Protein AF-A0A6J5JHS1-F1 (afdb_monomer_lite)

Secondary structure (DSSP, 8-state):
----EEEEEE-TTS-EEEEEE-S--STTTTHHHHHHHH--SHHHHHHHHTS--EEE--SSGGG-EE--TTS-TTSSEEESSHHHHHH-HHHHTSSEEEEEETTTTEEEEEES-EEETTEEE--TTTTTSPEEESHHHHHHHHHHHHHHHHHSPP-SHHHHHHHHHHHHHHHHTT--HHHHHHHS-HHHH-TTT-HHHHHHHHHHHHHHHHHHHHHHHHHS-----HHHHHHHHHHHHHHHHHHHHTTS-----

Sequence (253 aa):
MSTNATIAILNKDGTINMTYCHHDGYLIGGVGEKLLNHYKDAESVKNLIKGEAMDRLGETKQSTEFYGVGKNPEYSRSFTDIDHYKTRKQYWQKDFNYLFDEQTNSWSYNKQHDVTHYGFVDHDNDKKSFRPLNQETLNKEREQAVLDFIQVRDHHPDDIKWRKDVIEENLVKGADFENIKKMINPTRLNKQVNPSAQEKFDHAQEVANKLNAIKLDRELPQKDSYEDMMKKLGIQHKDKQEQSITRAGKIKV

pLDDT: mean 81.98, std 16.98, range [34.91, 98.31]

Foldseek 3Di:
DAQKEKAWEQDPQQKMKIAIETHQQDCAVGPLVLCQPQVQAPVQSVVQLVAHHFPGDDNHSVRTHGPDPPPDPPGIDMGNHDVRVLVPCVHLPGQKYWYQYNVVSFIWMAGQFPDDVPDTDDDPPPRSDTHGRDLVVNLVVLLVLLLSLLQDDDDDPVSLVVSLVSLLVSVVSHHDLVVNVVPHDVQSCPCVNHVSSVVSNVSSVVSNVVVVVVVVVVVPDPPQPPVRVVVVVVVVVVVVVVVVVPPDDDDDD

Radius of gyration: 27.86 Å; chains: 1; bounding box: 79×76×71 Å

Organism: NCBI:txid2015348

Structure (mmCIF, N/CA/C/O backbone):
data_AF-A0A6J5JHS1-F1
#
_entry.id   AF-A0A6J5JHS1-F1
#
loop_
_atom_site.group_PDB
_atom_site.id
_atom_site.type_symbol
_atom_site.label_atom_id
_atom_site.label_alt_id
_atom_site.label_comp_id
_atom_site.label_asym_id
_atom_site.label_entity_id
_atom_site.label_seq_id
_atom_site.pdbx_PDB_ins_code
_atom_site.Cartn_x
_atom_site.Cartn_y
_atom_site.Cartn_z
_atom_site.occupancy
_atom_site.B_iso_or_equiv
_atom_site.auth_seq_id
_atom_site.auth_comp_id
_atom_site.auth_asym_id
_atom_site.auth_atom_id
_atom_site.pdbx_PDB_model_num
ATOM 1 N N . MET A 1 1 ? 8.526 -17.684 3.953 1.00 56.00 1 MET A N 1
ATOM 2 C CA . MET A 1 1 ? 8.747 -16.532 4.854 1.00 56.00 1 MET A CA 1
ATOM 3 C C . MET A 1 1 ? 7.443 -15.770 4.968 1.00 56.00 1 MET A C 1
ATOM 5 O O . MET A 1 1 ? 6.742 -15.682 3.968 1.00 56.00 1 MET A O 1
ATOM 9 N N . SER A 1 2 ? 7.093 -15.295 6.161 1.00 80.25 2 SER A N 1
ATOM 10 C CA . SER A 1 2 ? 5.911 -14.459 6.380 1.00 80.25 2 SER A CA 1
ATOM 11 C C . SER A 1 2 ? 6.330 -12.987 6.485 1.00 80.25 2 SER A C 1
ATOM 13 O O . SER A 1 2 ? 7.444 -12.696 6.918 1.00 80.25 2 SER A O 1
ATOM 15 N N . THR A 1 3 ? 5.460 -12.075 6.048 1.00 88.38 3 THR A N 1
ATOM 16 C CA . THR A 1 3 ? 5.598 -10.630 6.279 1.00 88.38 3 THR A CA 1
ATOM 17 C C . THR A 1 3 ? 4.397 -10.231 7.105 1.00 88.38 3 THR A C 1
ATOM 19 O O . THR A 1 3 ? 3.277 -10.195 6.601 1.00 88.38 3 THR A O 1
ATOM 22 N N . ASN A 1 4 ? 4.632 -10.012 8.386 1.00 89.38 4 ASN A N 1
ATOM 23 C CA . ASN A 1 4 ? 3.589 -9.926 9.387 1.00 89.38 4 ASN A CA 1
ATOM 24 C C . ASN A 1 4 ? 3.045 -8.502 9.489 1.00 89.38 4 ASN A C 1
ATOM 26 O O . ASN A 1 4 ? 3.807 -7.535 9.417 1.00 89.38 4 ASN A O 1
ATOM 30 N N . ALA A 1 5 ? 1.749 -8.372 9.758 1.00 92.12 5 ALA A N 1
ATOM 31 C CA . ALA A 1 5 ? 1.117 -7.084 9.986 1.00 92.12 5 ALA A CA 1
ATOM 32 C C . ALA A 1 5 ? 0.195 -7.063 11.210 1.00 92.12 5 ALA A C 1
ATOM 34 O O . ALA A 1 5 ? -0.368 -8.081 11.614 1.00 92.12 5 ALA A O 1
ATOM 35 N N . THR A 1 6 ? 0.010 -5.874 11.779 1.00 92.56 6 THR A N 1
ATOM 36 C CA . THR A 1 6 ? -1.139 -5.561 12.639 1.00 92.56 6 THR A CA 1
ATOM 37 C C . THR A 1 6 ? -2.112 -4.658 11.892 1.00 92.56 6 THR A C 1
ATOM 39 O O . THR A 1 6 ? -1.696 -3.792 11.122 1.00 92.56 6 THR A O 1
ATOM 42 N N . ILE A 1 7 ? -3.411 -4.857 12.109 1.00 95.19 7 ILE A N 1
ATOM 43 C CA . ILE A 1 7 ? -4.477 -4.021 11.551 1.00 95.19 7 ILE A CA 1
ATOM 44 C C . ILE A 1 7 ? -5.306 -3.510 12.722 1.00 95.19 7 ILE A C 1
ATOM 46 O O . ILE A 1 7 ? -5.953 -4.296 13.414 1.00 95.19 7 ILE A O 1
ATOM 50 N N . ALA A 1 8 ? -5.256 -2.204 12.960 1.00 94.75 8 ALA A N 1
ATOM 51 C CA . ALA A 1 8 ? -5.860 -1.556 14.112 1.00 94.75 8 ALA A CA 1
ATOM 52 C C . ALA A 1 8 ? -6.833 -0.441 13.715 1.00 94.75 8 ALA A C 1
ATOM 54 O O . ALA A 1 8 ? -6.717 0.150 12.644 1.00 94.75 8 ALA A O 1
ATOM 55 N N . ILE A 1 9 ? -7.759 -0.126 14.617 1.00 96.69 9 ILE A N 1
ATOM 56 C CA . ILE A 1 9 ? -8.629 1.049 14.561 1.00 96.69 9 ILE A CA 1
ATOM 57 C C . ILE A 1 9 ? -8.469 1.865 15.842 1.00 96.69 9 ILE A C 1
ATOM 59 O O . ILE A 1 9 ? -8.513 1.303 16.934 1.00 96.69 9 ILE A O 1
ATOM 63 N N . LEU A 1 10 ? -8.293 3.177 15.700 1.00 97.19 10 LEU A N 1
ATOM 64 C CA . LEU A 1 10 ? -8.453 4.171 16.753 1.00 97.19 10 LEU A CA 1
ATOM 65 C C . LEU A 1 10 ? -9.917 4.606 16.769 1.00 97.19 10 LEU A C 1
ATOM 67 O O . LEU A 1 10 ? -10.399 5.244 15.831 1.00 97.19 10 LEU A O 1
ATOM 71 N N . ASN A 1 11 ? -10.625 4.224 17.826 1.00 97.44 11 ASN A N 1
ATOM 72 C CA . ASN A 1 11 ? -12.025 4.567 18.013 1.00 97.44 11 ASN A CA 1
ATOM 73 C C . ASN A 1 11 ? -12.181 6.034 18.430 1.00 97.44 11 ASN A C 1
ATOM 75 O O . ASN A 1 11 ? -11.271 6.660 18.977 1.00 97.44 11 ASN A O 1
ATOM 79 N N . LYS A 1 12 ? -13.391 6.573 18.250 1.00 96.69 12 LYS A N 1
ATOM 80 C CA . LYS A 1 12 ? -13.727 7.949 18.666 1.00 96.69 12 LYS A CA 1
ATOM 81 C C . LYS A 1 12 ? -13.504 8.229 20.156 1.00 96.69 12 LYS A C 1
ATOM 83 O O . LYS A 1 12 ? -13.255 9.376 20.509 1.00 96.69 12 LYS A O 1
ATOM 88 N N . ASP A 1 13 ? -13.598 7.209 21.006 1.00 96.12 13 ASP A N 1
ATOM 89 C CA . ASP A 1 13 ? -13.376 7.306 22.455 1.00 96.12 13 ASP A CA 1
ATOM 90 C C . ASP A 1 13 ? -11.889 7.243 22.859 1.00 96.12 13 ASP A C 1
ATOM 92 O O . ASP A 1 13 ? -11.573 7.302 24.044 1.00 96.12 13 ASP A O 1
ATOM 96 N N . GLY A 1 14 ? -10.979 7.141 21.884 1.00 94.44 14 GLY A N 1
ATOM 97 C CA . GLY A 1 14 ? -9.536 7.058 22.096 1.00 94.44 14 GLY A CA 1
ATOM 98 C C . GLY A 1 14 ? -9.008 5.636 22.286 1.00 94.44 14 GLY A C 1
ATOM 99 O O . GLY A 1 14 ? -7.794 5.443 22.238 1.00 94.44 14 GLY A O 1
ATOM 100 N N . THR A 1 15 ? -9.880 4.635 22.440 1.00 95.94 15 THR A N 1
ATOM 101 C CA . THR A 1 15 ? -9.462 3.232 22.549 1.00 95.94 15 THR A CA 1
ATOM 102 C C . THR A 1 15 ? -8.980 2.685 21.209 1.00 95.94 15 THR A C 1
ATOM 104 O O . THR A 1 15 ? -9.345 3.183 20.143 1.00 95.94 15 THR A O 1
ATOM 107 N N . ILE A 1 16 ? -8.174 1.622 21.247 1.00 94.38 16 ILE A N 1
ATOM 108 C CA . ILE A 1 16 ? -7.693 0.943 20.040 1.00 94.38 16 ILE A CA 1
ATOM 109 C C . ILE A 1 16 ? -8.119 -0.515 20.048 1.00 94.38 16 ILE A C 1
ATOM 111 O O . ILE A 1 16 ? -7.873 -1.217 21.025 1.00 94.38 16 ILE A O 1
ATOM 115 N N . ASN A 1 17 ? -8.681 -0.997 18.941 1.00 93.38 17 ASN A N 1
ATOM 116 C CA . ASN A 1 17 ? -8.854 -2.428 18.692 1.00 93.38 17 ASN A CA 1
ATOM 117 C C . ASN A 1 17 ? -7.938 -2.870 17.556 1.00 93.38 17 ASN A C 1
ATOM 119 O O . ASN A 1 17 ? -7.769 -2.142 16.584 1.00 93.38 17 ASN A O 1
ATOM 123 N N . MET A 1 18 ? -7.360 -4.062 17.659 1.00 91.38 18 MET A N 1
ATOM 124 C CA . MET A 1 18 ? -6.410 -4.574 16.675 1.00 91.38 18 MET A CA 1
ATOM 125 C C . MET A 1 18 ? -6.585 -6.072 16.454 1.00 91.38 18 MET A C 1
ATOM 127 O O . MET A 1 18 ? -6.977 -6.781 17.380 1.00 91.38 18 MET A O 1
ATOM 131 N N . THR A 1 19 ? -6.262 -6.527 15.244 1.00 91.56 19 THR A N 1
ATOM 132 C CA . THR A 1 19 ? -6.068 -7.936 14.884 1.00 91.56 19 THR A CA 1
ATOM 133 C C . THR A 1 19 ? -4.729 -8.146 14.159 1.00 91.56 19 THR A C 1
ATOM 135 O O . THR A 1 19 ? -4.139 -7.212 13.606 1.00 91.56 19 THR A O 1
ATOM 138 N N . TYR A 1 20 ? -4.246 -9.385 14.162 1.00 90.81 20 TYR A N 1
ATOM 139 C CA . TYR A 1 20 ? -2.999 -9.817 13.534 1.00 90.81 20 TYR A CA 1
ATOM 140 C C . TYR A 1 20 ? -3.227 -10.415 12.139 1.00 90.81 20 TYR A C 1
ATOM 142 O O . TYR A 1 20 ? -4.172 -11.180 11.959 1.00 90.81 20 TYR A O 1
ATOM 150 N N . CYS A 1 21 ? -2.317 -10.136 11.200 1.00 91.75 21 CYS A N 1
ATOM 151 C CA . CYS A 1 21 ? -2.241 -10.746 9.869 1.00 91.75 21 CYS A CA 1
ATOM 152 C C . CYS A 1 21 ? -0.860 -11.385 9.643 1.00 91.75 21 CYS A C 1
ATOM 154 O O . CYS A 1 21 ? 0.167 -10.732 9.850 1.00 91.75 21 CYS A O 1
ATOM 156 N N . HIS A 1 22 ? -0.817 -12.650 9.219 1.00 90.00 22 HIS A N 1
ATOM 157 C CA . HIS A 1 22 ? 0.438 -13.399 9.079 1.00 90.00 22 HIS A CA 1
ATOM 158 C C . HIS A 1 22 ? 1.180 -13.112 7.770 1.00 90.00 22 HIS A C 1
ATOM 160 O O . HIS A 1 22 ? 2.400 -12.945 7.779 1.00 90.00 22 HIS A O 1
ATOM 166 N N . HIS A 1 23 ? 0.461 -13.028 6.650 1.00 91.44 23 HIS A N 1
ATOM 167 C CA . HIS A 1 23 ? 1.044 -12.873 5.321 1.00 91.44 23 HIS A CA 1
ATOM 168 C C . HIS A 1 23 ? 0.788 -11.505 4.685 1.00 91.44 23 HIS A C 1
ATOM 170 O O . HIS A 1 23 ? -0.131 -10.772 5.045 1.00 91.44 23 HIS A O 1
ATOM 176 N N . ASP A 1 24 ? 1.631 -11.202 3.695 1.00 92.62 24 ASP A N 1
ATOM 177 C CA . ASP A 1 24 ? 1.545 -10.049 2.798 1.00 92.62 24 ASP A CA 1
ATOM 178 C C . ASP A 1 24 ? 1.467 -8.679 3.473 1.00 92.62 24 ASP A C 1
ATOM 180 O O . ASP A 1 24 ? 0.867 -7.753 2.936 1.00 92.62 24 ASP A O 1
ATOM 184 N N . GLY A 1 25 ? 2.091 -8.512 4.636 1.00 92.62 25 GLY A N 1
ATOM 185 C CA . GLY A 1 25 ? 2.009 -7.281 5.416 1.00 92.62 25 GLY A CA 1
ATOM 186 C C . GLY A 1 25 ? 2.492 -6.008 4.714 1.00 92.62 25 GLY A C 1
ATOM 187 O O . GLY A 1 25 ? 2.236 -4.937 5.241 1.00 92.62 25 GLY A O 1
ATOM 188 N N . TYR A 1 26 ? 3.153 -6.083 3.559 1.00 92.19 26 TYR A N 1
ATOM 189 C CA . TYR A 1 26 ? 3.693 -4.942 2.809 1.00 92.19 26 TYR A CA 1
ATOM 190 C C . TYR A 1 26 ? 2.617 -4.044 2.160 1.00 92.19 26 TYR A C 1
ATOM 192 O O . TYR A 1 26 ? 1.421 -4.339 2.184 1.00 92.19 26 TYR A O 1
ATOM 200 N N . LEU A 1 27 ? 3.051 -2.910 1.593 1.00 94.50 27 LEU A N 1
ATOM 201 C CA . LEU A 1 27 ? 2.171 -1.877 1.032 1.00 94.50 27 LEU A CA 1
ATOM 202 C C . LEU A 1 27 ? 1.556 -2.282 -0.317 1.00 94.50 27 LEU A C 1
ATOM 204 O O . LEU A 1 27 ? 0.357 -2.538 -0.388 1.00 94.50 27 LEU A O 1
ATOM 208 N N . ILE A 1 28 ? 2.361 -2.332 -1.385 1.00 93.44 28 ILE A N 1
ATOM 209 C CA . ILE A 1 28 ? 1.895 -2.569 -2.763 1.00 93.44 28 ILE A CA 1
ATOM 210 C C . ILE A 1 28 ? 1.605 -4.055 -3.005 1.00 93.44 28 ILE A C 1
ATOM 212 O O . ILE A 1 28 ? 2.439 -4.901 -2.721 1.00 93.44 28 ILE A O 1
ATOM 216 N N . GLY A 1 29 ? 0.411 -4.403 -3.487 1.00 89.88 29 GLY A N 1
ATOM 217 C CA . GLY A 1 29 ? -0.060 -5.790 -3.631 1.00 89.88 29 GLY A CA 1
ATOM 218 C C . GLY A 1 29 ? -0.377 -6.508 -2.307 1.00 89.88 29 GLY A C 1
ATOM 219 O O . GLY A 1 29 ? -0.971 -7.590 -2.310 1.00 89.88 29 GLY A O 1
ATOM 220 N N . GLY A 1 30 ? -0.021 -5.906 -1.170 1.00 94.12 30 GLY A N 1
ATOM 221 C CA . GLY A 1 30 ? -0.119 -6.500 0.158 1.00 94.12 30 GLY A CA 1
ATOM 222 C C . GLY A 1 30 ? -1.338 -6.038 0.947 1.00 94.12 30 GLY A C 1
ATOM 223 O O . GLY A 1 30 ? -2.394 -5.743 0.384 1.00 94.12 30 GLY A O 1
ATOM 224 N N . VAL A 1 31 ? -1.201 -6.025 2.270 1.00 96.69 31 VAL A N 1
ATOM 225 C CA . VAL A 1 31 ? -2.219 -5.564 3.217 1.00 96.69 31 VAL A CA 1
ATOM 226 C C . VAL A 1 31 ? -2.486 -4.071 3.035 1.00 96.69 31 VAL A C 1
ATOM 228 O O . VAL A 1 31 ? -3.649 -3.680 3.004 1.00 96.69 31 VAL A O 1
ATOM 231 N N . GLY A 1 32 ? -1.452 -3.242 2.852 1.00 96.88 32 GLY A N 1
ATOM 232 C CA . GLY A 1 32 ? -1.621 -1.787 2.765 1.00 96.88 32 GLY A CA 1
ATOM 233 C C . GLY A 1 32 ? -2.544 -1.358 1.622 1.00 96.88 32 GLY A C 1
ATOM 234 O O . GLY A 1 32 ? -3.509 -0.626 1.833 1.00 96.88 32 GLY A O 1
ATOM 235 N N . GLU A 1 33 ? -2.306 -1.865 0.416 1.00 96.88 33 GLU A N 1
ATOM 236 C CA . GLU A 1 33 ? -3.152 -1.570 -0.741 1.00 96.88 33 GLU A CA 1
ATOM 237 C C . GLU A 1 33 ? -4.579 -2.117 -0.581 1.00 96.88 33 GLU A C 1
ATOM 239 O O . GLU A 1 33 ? -5.540 -1.416 -0.902 1.00 96.88 33 GLU A O 1
ATOM 244 N N . LYS A 1 34 ? -4.748 -3.323 -0.019 1.00 97.44 34 LYS A N 1
ATOM 245 C CA . LYS A 1 34 ? -6.085 -3.892 0.225 1.00 97.44 34 LYS A CA 1
ATOM 246 C C . LYS A 1 34 ? -6.891 -3.057 1.221 1.00 97.44 34 LYS A C 1
ATOM 248 O O . LYS A 1 34 ? -8.067 -2.784 0.979 1.00 97.44 34 LYS A O 1
ATOM 253 N N . LEU A 1 35 ? -6.265 -2.623 2.316 1.00 97.88 35 LEU A N 1
ATOM 254 C CA . LEU A 1 35 ? -6.899 -1.759 3.314 1.00 97.88 35 LEU A CA 1
ATOM 255 C C . LEU A 1 35 ? -7.373 -0.446 2.691 1.00 97.88 35 LEU A C 1
ATOM 257 O O . LEU A 1 35 ? -8.542 -0.090 2.838 1.00 97.88 35 LEU A O 1
ATOM 261 N N . LEU A 1 36 ? -6.505 0.220 1.926 1.00 97.19 36 LEU A N 1
ATOM 262 C CA . LEU A 1 36 ? -6.843 1.483 1.271 1.00 97.19 36 LEU A CA 1
ATOM 263 C C . LEU A 1 36 ? -7.984 1.331 0.249 1.00 97.19 36 LEU A C 1
ATOM 265 O O . LEU A 1 36 ? -8.866 2.190 0.159 1.00 97.19 36 LEU A O 1
ATOM 269 N N . ASN A 1 37 ? -7.980 0.241 -0.519 1.00 96.00 37 ASN A N 1
ATOM 270 C CA . ASN A 1 37 ? -8.904 0.063 -1.636 1.00 96.00 37 ASN A CA 1
ATOM 271 C C . ASN A 1 37 ? -10.272 -0.486 -1.228 1.00 96.00 37 ASN A C 1
ATOM 273 O O . ASN A 1 37 ? -11.256 -0.170 -1.902 1.00 96.00 37 ASN A O 1
ATOM 277 N N . HIS A 1 38 ? -10.356 -1.262 -0.144 1.00 96.88 38 HIS A N 1
ATOM 278 C CA . HIS A 1 38 ? -11.575 -2.006 0.189 1.00 96.88 38 HIS A CA 1
ATOM 279 C C . HIS A 1 38 ? -12.138 -1.746 1.591 1.00 96.88 38 HIS A C 1
ATOM 281 O O . HIS A 1 38 ? -13.326 -1.975 1.805 1.00 96.88 38 HIS A O 1
ATOM 287 N N . TYR A 1 39 ? -11.343 -1.225 2.528 1.00 96.75 39 TYR A N 1
ATOM 288 C CA . TYR A 1 39 ? -11.764 -1.005 3.916 1.00 96.75 39 TYR A CA 1
ATOM 289 C C . TYR A 1 39 ? -11.717 0.490 4.255 1.00 96.75 39 TYR A C 1
ATOM 291 O O . TYR A 1 39 ? -10.828 0.954 4.964 1.00 96.75 39 TYR A O 1
ATOM 299 N N . LYS A 1 40 ? -12.635 1.271 3.673 1.00 93.94 40 LYS A N 1
ATOM 300 C CA . LYS A 1 40 ? -12.562 2.750 3.641 1.00 93.94 40 LYS A CA 1
ATOM 301 C C . LYS A 1 40 ? -13.267 3.452 4.798 1.00 93.94 40 LYS A C 1
ATOM 303 O O . LYS A 1 40 ? -13.054 4.641 5.010 1.00 93.94 40 LYS A O 1
ATOM 308 N N . ASP A 1 41 ? -14.122 2.737 5.511 1.00 95.50 41 ASP A N 1
ATOM 309 C CA . ASP A 1 41 ? -14.964 3.288 6.565 1.00 95.50 41 ASP A CA 1
ATOM 310 C C . ASP A 1 41 ? -14.878 2.454 7.845 1.00 95.50 41 ASP A C 1
ATOM 312 O O . ASP A 1 41 ? -14.562 1.260 7.829 1.00 95.50 41 ASP A O 1
ATOM 316 N N . ALA A 1 42 ? -15.198 3.089 8.970 1.00 95.75 42 ALA A N 1
ATOM 317 C CA . ALA A 1 42 ? -15.119 2.469 10.284 1.00 95.75 42 ALA A CA 1
ATOM 318 C C . ALA A 1 42 ? -15.954 1.187 10.417 1.00 95.75 42 ALA A C 1
ATOM 320 O O . ALA A 1 42 ? -15.558 0.286 11.155 1.00 95.75 42 ALA A O 1
ATOM 321 N N . GLU A 1 43 ? -17.093 1.076 9.729 1.00 95.19 43 GLU A N 1
ATOM 322 C CA . GLU A 1 43 ? -17.937 -0.117 9.798 1.00 95.19 43 GLU A CA 1
ATOM 323 C C . GLU A 1 43 ? -17.237 -1.311 9.140 1.00 95.19 43 GLU A C 1
ATOM 325 O O . GLU A 1 43 ? -17.128 -2.376 9.755 1.00 95.19 43 GLU A O 1
ATOM 330 N N . SER A 1 44 ? -16.688 -1.120 7.938 1.00 94.81 44 SER A N 1
ATOM 331 C CA . SER A 1 44 ? -15.917 -2.140 7.220 1.00 94.81 44 SER A CA 1
ATOM 332 C C . SER A 1 44 ? -14.710 -2.624 8.035 1.00 94.81 44 SER A C 1
ATOM 334 O O . SER A 1 44 ? -14.494 -3.832 8.170 1.00 94.81 44 SER A O 1
ATOM 336 N N . VAL A 1 45 ? -13.981 -1.699 8.670 1.00 95.88 45 VAL A N 1
ATOM 337 C CA . VAL A 1 45 ? -12.807 -2.008 9.498 1.00 95.88 45 VAL A CA 1
ATOM 338 C C . VAL A 1 45 ? -13.213 -2.728 10.778 1.00 95.88 45 VAL A C 1
ATOM 340 O O . VAL A 1 45 ? -12.654 -3.777 11.095 1.00 95.88 45 VAL A O 1
ATOM 343 N N . LYS A 1 46 ? -14.232 -2.240 11.497 1.00 93.88 46 LYS A N 1
ATOM 344 C CA . LYS A 1 46 ? -14.744 -2.907 12.706 1.00 93.88 46 LYS A CA 1
ATOM 345 C C . LYS A 1 46 ? -15.241 -4.314 12.388 1.00 93.88 46 LYS A C 1
ATOM 347 O O . LYS A 1 46 ? -14.999 -5.243 13.157 1.00 93.88 46 LYS A O 1
ATOM 352 N N . ASN A 1 47 ? -15.906 -4.503 11.252 1.00 91.25 47 ASN A N 1
ATOM 353 C CA . ASN A 1 47 ? -16.364 -5.817 10.814 1.00 91.25 47 ASN A CA 1
ATOM 354 C C . ASN A 1 47 ? -15.204 -6.759 10.473 1.00 91.25 47 ASN A C 1
ATOM 356 O O . ASN A 1 47 ? -15.294 -7.947 10.806 1.00 91.25 47 ASN A O 1
ATOM 360 N N . LEU A 1 48 ? -14.127 -6.247 9.867 1.00 91.38 48 LEU A N 1
ATOM 361 C CA . LEU A 1 48 ? -12.897 -6.994 9.600 1.00 91.38 48 LEU A CA 1
ATOM 362 C C . LEU A 1 48 ? -12.228 -7.449 10.904 1.00 91.38 48 LEU A C 1
ATOM 364 O O . LEU A 1 48 ? -12.034 -8.647 11.102 1.00 91.38 48 LEU A O 1
ATOM 368 N N . ILE A 1 49 ? -11.934 -6.517 11.816 1.00 89.00 49 ILE A N 1
ATOM 369 C CA . ILE A 1 49 ? -11.157 -6.804 13.035 1.00 89.00 49 ILE A CA 1
ATOM 370 C C . ILE A 1 49 ? -11.947 -7.559 14.114 1.00 89.00 49 ILE A C 1
ATOM 372 O O . ILE A 1 49 ? -11.345 -8.119 15.021 1.00 89.00 49 ILE A O 1
ATOM 376 N N . LYS A 1 50 ? -13.287 -7.594 14.025 1.00 85.00 50 LYS A N 1
ATOM 377 C CA . LYS A 1 50 ? -14.131 -8.520 14.806 1.00 85.00 50 LYS A CA 1
ATOM 378 C C . LYS A 1 50 ? -13.869 -9.988 14.454 1.00 85.00 50 LYS A C 1
ATOM 380 O O . LYS A 1 50 ? -14.340 -10.867 15.168 1.00 85.00 50 LYS A O 1
ATOM 385 N N . GLY A 1 51 ? -13.222 -10.257 13.319 1.00 70.56 51 GLY A N 1
ATOM 386 C CA . GLY A 1 51 ? -12.692 -11.580 13.020 1.00 70.56 51 GLY A CA 1
ATOM 387 C C . GLY A 1 51 ? -11.560 -11.971 13.973 1.00 70.56 51 GLY A C 1
ATOM 388 O O . GLY A 1 51 ? -11.112 -11.187 14.811 1.00 70.56 51 GLY A O 1
ATOM 389 N N . GLU A 1 52 ? -11.096 -13.205 13.844 1.00 78.44 52 GLU A N 1
ATOM 390 C CA . GLU A 1 52 ? -9.912 -13.659 14.572 1.00 78.44 52 GLU A CA 1
ATOM 391 C C . GLU A 1 52 ? -8.628 -13.150 13.900 1.00 78.44 52 GLU A C 1
ATOM 393 O O . GLU A 1 52 ? -8.660 -12.322 12.983 1.00 78.44 52 GLU A O 1
ATOM 398 N N . ALA A 1 53 ? -7.485 -13.656 14.356 1.00 86.69 53 ALA A N 1
ATOM 399 C CA . ALA A 1 53 ? -6.243 -13.545 13.610 1.00 86.69 53 ALA A CA 1
ATOM 400 C C . ALA A 1 53 ? -6.433 -14.054 12.176 1.00 86.69 53 ALA A C 1
ATOM 402 O O . ALA A 1 53 ? -7.084 -15.079 11.955 1.00 86.69 53 ALA A O 1
ATOM 403 N N . MET A 1 54 ? -5.821 -13.378 11.212 1.00 89.25 54 MET A N 1
ATOM 404 C CA . MET A 1 54 ? -5.869 -13.775 9.810 1.00 89.25 54 MET A CA 1
ATOM 405 C C . MET A 1 54 ? -4.524 -14.311 9.325 1.00 89.25 54 MET A C 1
ATOM 407 O O . MET A 1 54 ? -3.460 -13.815 9.699 1.00 89.25 54 MET A O 1
ATOM 411 N N . ASP A 1 55 ? -4.588 -15.335 8.482 1.00 89.88 55 ASP A N 1
ATOM 412 C CA . ASP A 1 55 ? -3.450 -15.818 7.712 1.00 89.88 55 ASP A CA 1
ATOM 413 C C . ASP A 1 55 ? -3.165 -14.840 6.570 1.00 89.88 55 ASP A C 1
ATOM 415 O O . ASP A 1 55 ? -2.054 -14.323 6.456 1.00 89.88 55 ASP A O 1
ATOM 419 N N . ARG A 1 56 ? -4.205 -14.487 5.802 1.00 92.12 56 ARG A N 1
ATOM 420 C CA . ARG A 1 56 ? -4.115 -13.580 4.655 1.00 92.12 56 ARG A CA 1
ATOM 421 C C . ARG A 1 56 ? -5.348 -12.687 4.542 1.00 92.12 56 ARG A C 1
ATOM 423 O O . ARG A 1 56 ? -6.482 -13.166 4.555 1.00 92.12 56 ARG A O 1
ATOM 430 N N . LEU A 1 57 ? -5.120 -11.382 4.388 1.00 95.62 57 LEU A N 1
ATOM 431 C CA . LEU A 1 57 ? -6.184 -10.407 4.149 1.00 95.62 57 LEU A CA 1
ATOM 432 C C . LEU A 1 57 ? -6.726 -10.518 2.716 1.00 95.62 57 LEU A C 1
ATOM 434 O O . LEU A 1 57 ? -5.966 -10.398 1.752 1.00 95.62 57 LEU A O 1
ATOM 438 N N . GLY A 1 58 ? -8.045 -10.666 2.590 1.00 94.75 58 GLY A N 1
ATOM 439 C CA . GLY A 1 58 ? -8.768 -10.564 1.326 1.00 94.75 58 GLY A CA 1
ATOM 440 C C . GLY A 1 58 ? -9.349 -9.167 1.084 1.00 94.75 58 GLY A C 1
ATOM 441 O O . GLY A 1 58 ? -9.389 -8.319 1.978 1.00 94.75 58 GLY A O 1
ATOM 442 N N . GLU A 1 59 ? -9.839 -8.933 -0.133 1.00 94.88 59 GLU A N 1
ATOM 443 C CA . GLU A 1 59 ? -10.526 -7.687 -0.525 1.00 94.88 59 GLU A CA 1
ATOM 444 C C . GLU A 1 59 ? -11.830 -7.473 0.253 1.00 94.88 59 GLU A C 1
ATOM 446 O O . GLU A 1 59 ? -12.257 -6.355 0.501 1.00 94.88 59 GLU A O 1
ATOM 451 N N . THR A 1 60 ? -12.461 -8.562 0.678 1.00 93.12 60 THR A N 1
ATOM 452 C CA . THR A 1 60 ? -13.628 -8.567 1.560 1.00 93.12 60 THR A CA 1
ATOM 453 C C . THR A 1 60 ? -13.380 -9.495 2.737 1.00 93.12 60 THR A C 1
ATOM 455 O O . THR A 1 60 ? -12.562 -10.416 2.652 1.00 93.12 60 THR A O 1
ATOM 458 N N . LYS A 1 61 ? -14.159 -9.336 3.812 1.00 88.56 61 LYS A N 1
ATOM 459 C CA . LYS A 1 61 ? -14.111 -10.257 4.954 1.00 88.56 61 LYS A CA 1
ATOM 460 C C . LYS A 1 61 ? -14.337 -11.713 4.536 1.00 88.56 61 LYS A C 1
ATOM 462 O O . LYS A 1 61 ? -13.713 -12.602 5.096 1.00 88.56 61 LYS A O 1
ATOM 467 N N . GLN A 1 62 ? -15.218 -11.961 3.569 1.00 90.31 62 GLN A N 1
ATOM 468 C CA . GLN A 1 62 ? -15.545 -13.302 3.083 1.00 90.31 62 GLN A CA 1
ATOM 469 C C . GLN A 1 62 ? -14.362 -13.958 2.364 1.00 90.31 62 GLN A C 1
ATOM 471 O O . GLN A 1 62 ? -14.189 -15.167 2.457 1.00 90.31 62 GLN A O 1
ATOM 476 N N . SER A 1 63 ? -13.550 -13.160 1.671 1.00 93.25 63 SER A N 1
ATOM 477 C CA . SER A 1 63 ? -12.311 -13.612 1.027 1.00 93.25 63 SER A CA 1
ATOM 478 C C . SER A 1 63 ? -11.093 -13.620 1.959 1.00 93.25 63 SER A C 1
ATOM 480 O O . SER A 1 63 ? -10.006 -13.971 1.517 1.00 93.25 63 SER A O 1
ATOM 482 N N . THR A 1 64 ? -11.240 -13.186 3.214 1.00 92.31 64 THR A N 1
ATOM 483 C CA . THR A 1 64 ? -10.145 -13.176 4.192 1.00 92.31 64 THR A CA 1
ATOM 484 C C . THR A 1 64 ? -9.992 -14.554 4.817 1.00 92.31 64 THR A C 1
ATOM 486 O O . THR A 1 64 ? -10.951 -15.146 5.316 1.00 92.31 64 THR A O 1
ATOM 489 N N . GLU A 1 65 ? -8.759 -15.046 4.828 1.00 91.81 65 GLU A N 1
ATOM 490 C CA . GLU A 1 65 ? -8.405 -16.335 5.403 1.00 91.81 65 GLU A CA 1
ATOM 491 C C . GLU A 1 65 ? -8.106 -16.153 6.890 1.00 91.81 65 GLU A C 1
ATOM 493 O O . GLU A 1 65 ? -7.067 -15.616 7.274 1.00 91.81 65 GLU A O 1
ATOM 498 N N . PHE A 1 66 ? -9.035 -16.577 7.744 1.00 88.56 66 PHE A N 1
ATOM 499 C CA . PHE A 1 66 ? -8.868 -16.529 9.195 1.00 88.56 66 PHE A CA 1
ATOM 500 C C . PHE A 1 66 ? -8.250 -17.824 9.721 1.00 88.56 66 PHE A C 1
ATOM 502 O O . PHE A 1 66 ? -8.611 -18.922 9.287 1.00 88.56 66 PHE A O 1
ATOM 509 N N . TYR A 1 67 ? -7.378 -17.715 10.723 1.00 78.19 67 TYR A N 1
ATOM 510 C CA . TYR A 1 67 ? -7.031 -18.870 11.541 1.00 78.19 67 TYR A CA 1
ATOM 511 C C . TYR A 1 67 ? -8.299 -19.277 12.297 1.00 78.19 67 TYR A C 1
ATOM 513 O O . TYR A 1 67 ? -8.823 -18.484 13.064 1.00 78.19 67 TYR A O 1
ATOM 521 N N . GLY A 1 68 ? -8.851 -20.456 11.993 1.00 61.81 68 GLY A N 1
ATOM 522 C CA . GLY A 1 68 ? -10.200 -20.849 12.421 1.00 61.81 68 GLY A CA 1
ATOM 523 C C . GLY A 1 68 ? -10.502 -20.702 13.922 1.00 61.81 68 GLY A C 1
ATOM 524 O O . GLY A 1 68 ? -9.600 -20.790 14.755 1.00 61.81 68 GLY A O 1
ATOM 525 N N . VAL A 1 69 ? -11.805 -20.569 14.214 1.00 52.59 69 VAL A N 1
ATOM 526 C CA . VAL A 1 69 ? -12.391 -20.150 15.501 1.00 52.59 69 VAL A CA 1
ATOM 527 C C . VAL A 1 69 ? -11.738 -20.791 16.732 1.00 52.59 69 VAL A C 1
ATOM 529 O O . VAL A 1 69 ? -11.691 -22.016 16.854 1.00 52.59 69 VAL A O 1
ATOM 532 N N . GLY A 1 70 ? -11.304 -19.960 17.682 1.00 51.94 70 GLY A N 1
ATOM 533 C CA . GLY A 1 70 ? -10.863 -20.358 19.020 1.00 51.94 70 GLY A CA 1
ATOM 534 C C . GLY A 1 70 ? -9.385 -20.728 19.144 1.00 51.94 70 GLY A C 1
ATOM 535 O O . GLY A 1 70 ? -8.980 -21.228 20.195 1.00 51.94 70 GLY A O 1
ATOM 536 N N . LYS A 1 71 ? -8.560 -20.498 18.112 1.00 52.94 71 LYS A N 1
ATOM 537 C CA . LYS A 1 71 ? -7.160 -20.953 18.132 1.00 52.94 71 LYS A CA 1
ATOM 538 C C . LYS A 1 71 ? -6.187 -20.055 18.885 1.00 52.94 71 LYS A C 1
ATOM 540 O O . LYS A 1 71 ? -5.181 -20.587 19.348 1.00 52.94 71 LYS A O 1
ATOM 545 N N . ASN A 1 72 ? -6.460 -18.757 19.065 1.00 53.44 72 ASN A N 1
ATOM 546 C CA . ASN A 1 72 ? -5.708 -17.948 20.031 1.00 53.44 72 ASN A CA 1
ATOM 547 C C . ASN A 1 72 ? -6.340 -16.551 20.286 1.00 53.44 72 ASN A C 1
ATOM 549 O O . ASN A 1 72 ? -6.224 -15.665 19.433 1.00 53.44 72 ASN A O 1
ATOM 553 N N . PRO A 1 73 ? -6.947 -16.285 21.458 1.00 52.91 73 PRO A N 1
ATOM 554 C CA . PRO A 1 73 ? -7.497 -14.966 21.807 1.00 52.91 73 PRO A CA 1
ATOM 555 C C . PRO A 1 73 ? -6.424 -13.872 21.975 1.00 52.91 73 PRO A C 1
ATOM 557 O O . PRO A 1 73 ? -6.747 -12.713 22.214 1.00 52.91 73 PRO A O 1
ATOM 560 N N . GLU A 1 74 ? -5.137 -14.209 21.863 1.00 57.16 74 GLU A N 1
ATOM 561 C CA . GLU A 1 74 ? -4.036 -13.261 22.038 1.00 57.16 74 GLU A CA 1
ATOM 562 C C . GLU A 1 74 ? -3.764 -12.339 20.843 1.00 57.16 74 GLU A C 1
ATOM 564 O O . GLU A 1 74 ? -2.982 -11.388 20.972 1.00 57.16 74 GLU A O 1
ATOM 569 N N . TYR A 1 75 ? -4.385 -12.614 19.698 1.00 67.50 75 TYR A N 1
ATOM 570 C CA . TYR A 1 75 ? -4.137 -11.902 18.445 1.00 67.50 75 TYR A CA 1
ATOM 571 C C . TYR A 1 75 ? -5.139 -10.791 18.143 1.00 67.50 75 TYR A C 1
ATOM 573 O O . TYR A 1 75 ? -4.809 -9.907 17.356 1.00 67.50 75 TYR A O 1
ATOM 581 N N . SER A 1 76 ? -6.300 -10.798 18.804 1.00 73.50 76 SER A N 1
ATOM 582 C CA . SER A 1 76 ? -7.228 -9.668 18.818 1.00 73.50 76 SER A CA 1
ATOM 583 C C . SER A 1 76 ? -7.162 -8.992 20.185 1.00 73.50 76 SER A C 1
ATOM 585 O O . SER A 1 76 ? -7.322 -9.638 21.222 1.00 73.50 76 SER A O 1
ATOM 587 N N . ARG A 1 77 ? -6.863 -7.693 20.218 1.00 81.75 77 ARG A N 1
ATOM 588 C CA . ARG A 1 77 ? -6.593 -6.960 21.465 1.00 81.75 77 ARG A CA 1
ATOM 589 C C . ARG A 1 77 ? -7.282 -5.605 21.472 1.00 81.75 77 ARG A C 1
ATOM 591 O O . ARG A 1 77 ? -7.445 -4.975 20.429 1.00 81.75 77 ARG A O 1
ATOM 598 N N . SER A 1 78 ? -7.611 -5.156 22.678 1.00 89.06 78 SER A N 1
ATOM 599 C CA . SER A 1 78 ? -8.084 -3.804 22.950 1.00 89.06 78 SER A CA 1
ATOM 600 C C . SER A 1 78 ? -7.074 -3.082 23.834 1.00 89.06 78 SER A C 1
ATOM 602 O O . SER A 1 78 ? -6.559 -3.663 24.792 1.00 89.06 78 SER A O 1
ATOM 604 N N . PHE A 1 79 ? -6.808 -1.820 23.527 1.00 90.38 79 PHE A N 1
ATOM 605 C CA . PHE A 1 79 ? -5.930 -0.937 24.283 1.00 90.38 79 PHE A CA 1
ATOM 606 C C . PHE A 1 79 ? -6.706 0.313 24.684 1.00 90.38 79 PHE A C 1
ATOM 608 O O . PHE A 1 79 ? -7.638 0.726 23.996 1.00 90.38 79 PHE A O 1
ATOM 615 N N . THR A 1 80 ? -6.315 0.901 25.809 1.00 92.81 80 THR A N 1
ATOM 616 C CA . THR A 1 80 ? -6.943 2.113 26.352 1.00 92.81 80 THR A CA 1
ATOM 617 C C . THR A 1 80 ? -6.694 3.333 25.477 1.00 92.81 80 THR A C 1
ATOM 619 O O . THR A 1 80 ? -7.549 4.205 25.412 1.00 92.81 80 THR A O 1
ATOM 622 N N . ASP A 1 81 ? -5.541 3.369 24.807 1.00 90.31 81 ASP A N 1
ATOM 623 C CA . ASP A 1 81 ? -5.050 4.504 24.033 1.00 90.31 81 ASP A CA 1
ATOM 624 C C . ASP A 1 81 ? -3.850 4.100 23.148 1.00 90.31 81 ASP A C 1
ATOM 626 O O . ASP A 1 81 ? -3.351 2.964 23.190 1.00 90.31 81 ASP A O 1
ATOM 630 N N . ILE A 1 82 ? -3.383 5.053 22.336 1.00 87.50 82 ILE A N 1
ATOM 631 C CA . ILE A 1 82 ? -2.255 4.896 21.409 1.00 87.50 82 ILE A CA 1
ATOM 632 C C . ILE A 1 82 ? -0.913 4.651 22.104 1.00 87.50 82 ILE A C 1
ATOM 634 O O . ILE A 1 82 ? -0.069 3.935 21.558 1.00 87.50 82 ILE A O 1
ATOM 638 N N . ASP A 1 83 ? -0.705 5.198 23.298 1.00 87.06 83 ASP A N 1
ATOM 639 C CA . ASP A 1 83 ? 0.553 5.044 24.021 1.00 87.06 83 ASP A CA 1
ATOM 640 C C . ASP A 1 83 ? 0.639 3.636 24.611 1.00 87.06 83 ASP A C 1
ATOM 642 O O . ASP A 1 83 ? 1.636 2.934 24.418 1.00 87.06 83 ASP A O 1
ATOM 646 N N . HIS A 1 84 ? -0.448 3.145 25.210 1.00 86.94 84 HIS A N 1
ATOM 647 C CA . HIS A 1 84 ? -0.559 1.756 25.635 1.00 86.94 84 HIS A CA 1
ATOM 648 C C . HIS A 1 84 ? -0.365 0.804 24.447 1.00 86.94 84 HIS A C 1
ATOM 650 O O . HIS A 1 84 ? 0.395 -0.160 24.564 1.00 86.94 84 HIS A O 1
ATOM 656 N N . TYR A 1 85 ? -0.950 1.092 23.282 1.00 85.88 85 TYR A N 1
ATOM 657 C CA . TYR A 1 85 ? -0.718 0.291 22.079 1.00 85.88 85 TYR A CA 1
ATOM 658 C C . TYR A 1 85 ? 0.772 0.231 21.686 1.00 85.88 85 TYR A C 1
ATOM 660 O O . TYR A 1 85 ? 1.327 -0.855 21.503 1.00 85.88 85 TYR A O 1
ATOM 668 N N . LYS A 1 86 ? 1.456 1.381 21.650 1.00 81.12 86 LYS A N 1
ATOM 669 C CA . LYS A 1 86 ? 2.881 1.492 21.281 1.00 81.12 86 LYS A CA 1
ATOM 670 C C . LYS A 1 86 ? 3.839 0.839 22.278 1.00 81.12 86 LYS A C 1
ATOM 672 O O . LYS A 1 86 ? 4.896 0.346 21.886 1.00 81.12 86 LYS A O 1
ATOM 677 N N . THR A 1 87 ? 3.499 0.807 23.568 1.00 78.62 87 THR A N 1
ATOM 678 C CA . THR A 1 87 ? 4.359 0.183 24.597 1.00 78.62 87 THR A CA 1
ATOM 679 C C . THR A 1 87 ? 4.454 -1.342 24.463 1.00 78.62 87 THR A C 1
ATOM 681 O O . THR A 1 87 ? 5.390 -1.961 24.981 1.00 78.62 87 THR A O 1
ATOM 684 N N . ARG A 1 88 ? 3.528 -1.981 23.737 1.00 74.94 88 ARG A N 1
ATOM 685 C CA . ARG A 1 88 ? 3.474 -3.439 23.578 1.00 74.94 88 ARG A CA 1
ATOM 686 C C . ARG A 1 88 ? 4.348 -3.903 22.418 1.00 74.94 88 ARG A C 1
ATOM 688 O O . ARG A 1 88 ? 3.870 -4.182 21.319 1.00 74.94 88 ARG A O 1
ATOM 695 N N . LYS A 1 89 ? 5.644 -4.055 22.708 1.00 67.06 89 LYS A N 1
ATOM 696 C CA . LYS A 1 89 ? 6.682 -4.473 21.746 1.00 67.06 89 LYS A CA 1
ATOM 697 C C . LYS A 1 89 ? 6.275 -5.658 20.865 1.00 67.06 89 LYS A C 1
ATOM 699 O O . LYS A 1 89 ? 6.479 -5.589 19.667 1.00 67.06 89 LYS A O 1
ATOM 704 N N . GLN A 1 90 ? 5.638 -6.696 21.409 1.00 65.38 90 GLN A N 1
ATOM 705 C CA . GLN A 1 90 ? 5.229 -7.894 20.649 1.00 65.38 90 GLN A CA 1
ATOM 706 C C . GLN A 1 90 ? 4.289 -7.628 19.454 1.00 65.38 90 GLN A C 1
ATOM 708 O O . GLN A 1 90 ? 4.191 -8.458 18.548 1.00 65.38 90 GLN A O 1
ATOM 713 N N . TYR A 1 91 ? 3.593 -6.490 19.471 1.00 64.88 91 TYR A N 1
ATOM 714 C CA . TYR A 1 91 ? 2.655 -6.068 18.435 1.00 64.88 91 TYR A CA 1
ATOM 715 C C . TYR A 1 91 ? 3.195 -4.892 17.638 1.00 64.88 91 TYR A C 1
ATOM 717 O O . TYR A 1 91 ? 3.091 -4.890 16.424 1.00 64.88 91 TYR A O 1
ATOM 725 N N . TRP A 1 92 ? 3.831 -3.936 18.314 1.00 59.34 92 TRP A N 1
ATOM 726 C CA . TRP A 1 92 ? 4.460 -2.794 17.658 1.00 59.34 92 TRP A CA 1
ATOM 727 C C . TRP A 1 92 ? 5.654 -3.199 16.779 1.00 59.34 92 TRP A C 1
ATOM 729 O O . TRP A 1 92 ? 5.970 -2.530 15.803 1.00 59.34 92 TRP A O 1
ATOM 739 N N . GLN A 1 93 ? 6.307 -4.316 17.104 1.00 64.44 93 GLN A N 1
ATOM 740 C CA . GLN A 1 93 ? 7.444 -4.870 16.369 1.00 64.44 93 GLN A CA 1
ATOM 741 C C . GLN A 1 93 ? 7.010 -5.929 15.343 1.00 64.44 93 GLN A C 1
ATOM 743 O O . GLN A 1 93 ? 7.591 -7.013 15.260 1.00 64.44 93 GLN A O 1
ATOM 748 N N . LYS A 1 94 ? 5.923 -5.663 14.614 1.00 76.56 94 LYS A N 1
ATOM 749 C CA . LYS A 1 94 ? 5.638 -6.373 13.363 1.00 76.56 94 LYS A CA 1
ATOM 750 C C . LYS A 1 94 ? 6.260 -5.622 12.197 1.00 76.56 94 LYS A C 1
ATOM 752 O O . LYS A 1 94 ? 6.522 -4.424 12.292 1.00 76.56 94 LYS A O 1
ATOM 757 N N . ASP A 1 95 ? 6.459 -6.338 11.092 1.00 83.69 95 ASP A N 1
ATOM 758 C CA . ASP A 1 95 ? 7.062 -5.773 9.883 1.00 83.69 95 ASP A CA 1
ATOM 759 C C . ASP A 1 95 ? 6.282 -4.530 9.433 1.00 83.69 95 ASP A C 1
ATOM 761 O O . ASP A 1 95 ? 6.887 -3.505 9.113 1.00 83.69 95 ASP A O 1
ATOM 765 N N . PHE A 1 96 ? 4.946 -4.604 9.520 1.00 90.56 96 PHE A N 1
ATOM 766 C CA . PHE A 1 96 ? 4.025 -3.499 9.271 1.00 90.56 96 PHE A CA 1
ATOM 767 C C . PHE A 1 96 ? 2.960 -3.366 10.368 1.00 90.56 96 PHE A C 1
ATOM 769 O O . PHE A 1 96 ? 2.446 -4.344 10.905 1.00 90.56 96 PHE A O 1
ATOM 776 N N . ASN A 1 97 ? 2.572 -2.134 10.667 1.00 92.06 97 ASN A N 1
ATOM 777 C CA . ASN A 1 97 ? 1.455 -1.807 11.539 1.00 92.06 97 ASN A CA 1
ATOM 778 C C . ASN A 1 97 ? 0.538 -0.836 10.811 1.00 92.06 97 ASN A C 1
ATOM 780 O O . ASN A 1 97 ? 0.998 0.215 10.374 1.00 92.06 97 ASN A O 1
ATOM 784 N N . TYR A 1 98 ? -0.745 -1.158 10.712 1.00 95.50 98 TYR A N 1
ATOM 785 C CA . TYR A 1 98 ? -1.760 -0.327 10.072 1.00 95.50 98 TYR A CA 1
ATOM 786 C C . TYR A 1 98 ? -2.739 0.192 11.115 1.00 95.50 98 TYR A C 1
ATOM 788 O O . TYR A 1 98 ? -3.182 -0.563 11.980 1.00 95.50 98 TYR A O 1
ATOM 796 N N . LEU A 1 99 ? -3.084 1.473 11.033 1.00 96.12 99 LEU A N 1
ATOM 797 C CA . LEU A 1 99 ? -4.016 2.127 11.942 1.00 96.12 99 LEU A CA 1
ATOM 798 C C . LEU A 1 99 ? -5.029 2.952 11.152 1.00 96.12 99 LEU A C 1
ATOM 800 O O . LEU A 1 99 ? -4.651 3.894 10.453 1.00 96.12 99 LEU A O 1
ATOM 804 N N . PHE A 1 100 ? -6.301 2.599 11.293 1.00 98.31 100 PHE A N 1
ATOM 805 C CA . PHE A 1 100 ? -7.432 3.385 10.823 1.00 98.31 100 PHE A CA 1
ATOM 806 C C . PHE A 1 100 ? -7.865 4.360 11.910 1.00 98.31 100 PHE A C 1
ATOM 808 O O . PHE A 1 100 ? -8.100 3.950 13.043 1.00 98.31 100 PHE A O 1
ATOM 815 N N . ASP A 1 101 ? -8.005 5.631 11.577 1.00 97.38 101 ASP A N 1
ATOM 816 C CA . ASP A 1 101 ? -8.575 6.631 12.472 1.00 97.38 101 ASP A CA 1
ATOM 817 C C . ASP A 1 101 ? -10.062 6.824 12.154 1.00 97.38 101 ASP A C 1
ATOM 819 O O . ASP A 1 101 ? -10.424 7.325 11.090 1.00 97.38 101 ASP A O 1
ATOM 823 N N . GLU A 1 102 ? -10.936 6.428 13.086 1.00 97.19 102 GLU A N 1
ATOM 824 C CA . GLU A 1 102 ? -12.389 6.548 12.936 1.00 97.19 102 GLU A CA 1
ATOM 825 C C . GLU A 1 102 ? -12.868 8.010 12.877 1.00 97.19 102 GLU A C 1
ATOM 827 O O . GLU A 1 102 ? -13.933 8.287 12.318 1.00 97.19 102 GLU A O 1
ATOM 832 N N . GLN A 1 103 ? -12.121 8.960 13.446 1.00 95.75 103 GLN A N 1
ATOM 833 C CA . GLN A 1 103 ? -12.502 10.372 13.411 1.00 95.75 103 GLN A CA 1
ATOM 834 C C . GLN A 1 103 ? -12.315 10.961 12.013 1.00 95.75 103 GLN A C 1
ATOM 836 O O . GLN A 1 103 ? -13.166 11.716 11.541 1.00 95.75 103 GLN A O 1
ATOM 841 N N . THR A 1 104 ? -11.219 10.598 11.347 1.00 96.06 104 THR A N 1
ATOM 842 C CA . THR A 1 104 ? -10.845 11.129 10.028 1.00 96.06 104 THR A CA 1
ATOM 843 C C . THR A 1 104 ? -11.198 10.196 8.867 1.00 96.06 104 THR A C 1
ATOM 845 O O . THR A 1 104 ? -11.124 10.619 7.716 1.00 96.06 104 THR A O 1
ATOM 848 N N . ASN A 1 105 ? -11.601 8.951 9.150 1.00 96.12 105 ASN A N 1
ATOM 849 C CA . ASN A 1 105 ? -11.743 7.859 8.181 1.00 96.12 105 ASN A CA 1
ATOM 850 C C . ASN A 1 105 ? -10.506 7.707 7.287 1.00 96.12 105 ASN A C 1
ATOM 852 O O . ASN A 1 105 ? -10.602 7.621 6.062 1.00 96.12 105 ASN A O 1
ATOM 856 N N . SER A 1 106 ? -9.328 7.718 7.906 1.00 96.88 106 SER A N 1
ATOM 857 C CA . SER A 1 106 ? -8.064 7.658 7.181 1.00 96.88 106 SER A CA 1
ATOM 858 C C . SER A 1 106 ? -7.166 6.547 7.701 1.00 96.88 106 SER A C 1
ATOM 860 O O . SER A 1 106 ? -7.155 6.225 8.890 1.00 96.88 106 SER A O 1
ATOM 862 N N . TRP A 1 107 ? -6.412 5.947 6.783 1.00 98.12 107 TRP A N 1
ATOM 863 C CA . TRP A 1 107 ? -5.397 4.969 7.127 1.00 98.12 107 TRP A CA 1
ATOM 864 C C . TRP A 1 107 ? -4.042 5.628 7.325 1.00 98.12 107 TRP A C 1
ATOM 866 O O . TRP A 1 107 ? -3.626 6.543 6.609 1.00 98.12 107 TRP A O 1
ATOM 876 N N . SER A 1 108 ? -3.298 5.059 8.255 1.00 96.19 108 SER A N 1
ATOM 877 C CA . SER A 1 108 ? -1.886 5.311 8.441 1.00 96.19 108 SER A CA 1
ATOM 878 C C . SER A 1 108 ? -1.154 3.992 8.650 1.00 96.19 108 SER A C 1
ATOM 880 O O . SER A 1 108 ? -1.757 2.974 8.998 1.00 96.19 108 SER A O 1
ATOM 882 N N . TYR A 1 109 ? 0.148 3.990 8.400 1.00 93.81 109 TYR A N 1
ATOM 883 C CA . TYR A 1 109 ? 0.980 2.813 8.569 1.00 93.81 109 TYR A CA 1
ATOM 884 C C . TYR A 1 109 ? 2.318 3.159 9.214 1.00 93.81 109 TYR A C 1
ATOM 886 O O . TYR A 1 109 ? 2.812 4.282 9.149 1.00 93.81 109 TYR A O 1
ATOM 894 N N . ASN A 1 110 ? 2.920 2.161 9.828 1.00 89.25 110 ASN A N 1
ATOM 895 C CA . ASN A 1 110 ? 4.279 2.181 10.320 1.00 89.25 110 ASN A CA 1
ATOM 896 C C . ASN A 1 110 ? 4.957 0.885 9.861 1.00 89.25 110 ASN A C 1
ATOM 898 O O . ASN A 1 110 ? 4.302 -0.151 9.782 1.00 89.25 110 ASN A O 1
ATOM 902 N N . LYS A 1 111 ? 6.251 0.937 9.545 1.00 83.50 111 LYS A N 1
ATOM 903 C CA . LYS A 1 111 ? 7.045 -0.253 9.226 1.00 83.50 111 LYS A CA 1
ATOM 904 C C . LYS A 1 111 ? 8.295 -0.281 10.092 1.00 83.50 111 LYS A C 1
ATOM 906 O O . LYS A 1 111 ? 8.963 0.742 10.247 1.00 83.50 111 LYS A O 1
ATOM 911 N N . GLN A 1 112 ? 8.597 -1.438 10.673 1.00 70.00 112 GLN A N 1
ATOM 912 C CA . GLN A 1 112 ? 9.715 -1.573 11.610 1.00 70.00 112 GLN A CA 1
ATOM 913 C C . GLN A 1 112 ? 11.072 -1.615 10.890 1.00 70.00 112 GLN A C 1
ATOM 915 O O . GLN A 1 112 ? 12.087 -1.122 11.393 1.00 70.00 112 GLN A O 1
ATOM 920 N N . HIS A 1 113 ? 11.089 -2.161 9.678 1.00 59.47 113 HIS A N 1
ATOM 921 C CA . HIS A 1 113 ? 12.284 -2.287 8.862 1.00 59.47 113 HIS A CA 1
ATOM 922 C C . HIS A 1 113 ? 12.053 -1.617 7.505 1.00 59.47 113 HIS A C 1
ATOM 924 O O . HIS A 1 113 ? 11.058 -1.889 6.835 1.00 59.47 113 HIS A O 1
ATOM 930 N N . ASP A 1 114 ? 12.981 -0.754 7.078 1.00 52.34 114 ASP A N 1
ATOM 931 C CA . ASP A 1 114 ? 13.135 -0.480 5.651 1.00 52.34 114 ASP A CA 1
ATOM 932 C C . ASP A 1 114 ? 13.753 -1.737 5.047 1.00 52.34 114 ASP A C 1
ATOM 934 O O . ASP A 1 114 ? 14.951 -1.996 5.187 1.00 52.34 114 ASP A O 1
ATOM 938 N N . VAL A 1 115 ? 12.911 -2.576 4.450 1.00 46.44 115 VAL A N 1
ATOM 939 C CA . VAL A 1 115 ? 13.381 -3.730 3.695 1.00 46.44 115 VAL A CA 1
ATOM 940 C C . VAL A 1 115 ? 13.886 -3.202 2.360 1.00 46.44 115 VAL A C 1
ATOM 942 O O . VAL A 1 115 ? 13.145 -3.132 1.388 1.00 46.44 115 VAL A O 1
ATOM 945 N N . THR A 1 116 ? 15.155 -2.804 2.304 1.00 44.09 116 THR A N 1
ATOM 946 C CA . THR A 1 116 ? 15.854 -2.819 1.018 1.00 44.09 116 THR A CA 1
ATOM 947 C C . THR A 1 116 ? 16.255 -4.264 0.739 1.00 44.09 116 THR A C 1
ATOM 949 O O . THR A 1 116 ? 16.636 -4.994 1.658 1.00 44.09 116 THR A O 1
ATOM 952 N N . HIS A 1 117 ? 16.209 -4.693 -0.523 1.00 40.53 117 HIS A N 1
ATOM 953 C CA . HIS A 1 117 ? 16.591 -6.045 -0.968 1.00 40.53 117 HIS A CA 1
ATOM 954 C C . HIS A 1 117 ? 18.059 -6.437 -0.625 1.00 40.53 117 HIS A C 1
ATOM 956 O O . HIS A 1 117 ? 18.500 -7.526 -0.980 1.00 40.53 117 HIS A O 1
ATOM 962 N N . TYR A 1 118 ? 18.822 -5.561 0.053 1.00 35.31 118 TYR A N 1
ATOM 963 C CA . TYR A 1 118 ? 20.254 -5.679 0.357 1.00 35.31 118 TYR A CA 1
ATOM 964 C C . TYR A 1 118 ? 20.645 -5.472 1.831 1.00 35.31 118 TYR A C 1
ATOM 966 O O . TYR A 1 118 ? 21.838 -5.459 2.136 1.00 35.31 118 TYR A O 1
ATOM 974 N N . GLY A 1 119 ? 19.693 -5.357 2.760 1.00 34.91 119 GLY A N 1
ATOM 975 C CA . GLY A 1 119 ? 20.002 -5.335 4.192 1.00 34.91 119 GLY A CA 1
ATOM 976 C C . GLY A 1 119 ? 19.165 -4.355 5.005 1.00 34.91 119 GLY A C 1
ATOM 977 O O . GLY A 1 119 ? 18.615 -3.380 4.492 1.00 34.91 119 GLY A O 1
ATOM 978 N N . PHE A 1 120 ? 19.077 -4.650 6.301 1.00 36.91 120 PHE A N 1
ATOM 979 C CA . PHE A 1 120 ? 18.360 -3.859 7.295 1.00 36.91 120 PHE A CA 1
ATOM 980 C C . PHE A 1 120 ? 19.162 -2.603 7.650 1.00 36.91 120 PHE A C 1
ATOM 982 O O . PHE A 1 120 ? 20.302 -2.709 8.101 1.00 36.91 120 PHE A O 1
ATOM 989 N N . VAL A 1 121 ? 18.563 -1.420 7.498 1.00 40.31 121 VAL A N 1
ATOM 990 C CA . VAL A 1 121 ? 19.118 -0.175 8.050 1.00 40.31 121 VAL A CA 1
ATOM 991 C C . VAL A 1 121 ? 18.252 0.261 9.232 1.00 40.31 121 VAL A C 1
ATOM 993 O O . VAL A 1 121 ? 17.040 0.478 9.108 1.00 40.31 121 VAL A O 1
ATOM 996 N N . ASP A 1 122 ? 18.865 0.349 10.412 1.00 40.19 122 ASP A N 1
ATOM 997 C CA . ASP A 1 122 ? 18.237 0.898 11.611 1.00 40.19 122 ASP A CA 1
ATOM 998 C C . ASP A 1 122 ? 18.479 2.405 11.709 1.00 40.19 122 ASP A C 1
ATOM 1000 O O . ASP A 1 122 ? 19.580 2.881 11.981 1.00 40.19 122 ASP A O 1
ATOM 1004 N N . HIS A 1 123 ? 17.417 3.176 11.479 1.00 44.97 123 HIS A N 1
ATOM 1005 C CA . HIS A 1 123 ? 17.338 4.591 11.827 1.00 44.97 123 HIS A CA 1
ATOM 1006 C C . HIS A 1 123 ? 16.225 4.776 12.862 1.00 44.97 123 HIS A C 1
ATOM 1008 O O . HIS A 1 123 ? 15.040 4.665 12.564 1.00 44.97 123 HIS A O 1
ATOM 1014 N N . ASP A 1 124 ? 16.637 4.992 14.110 1.00 46.88 124 ASP A N 1
ATOM 1015 C CA . ASP A 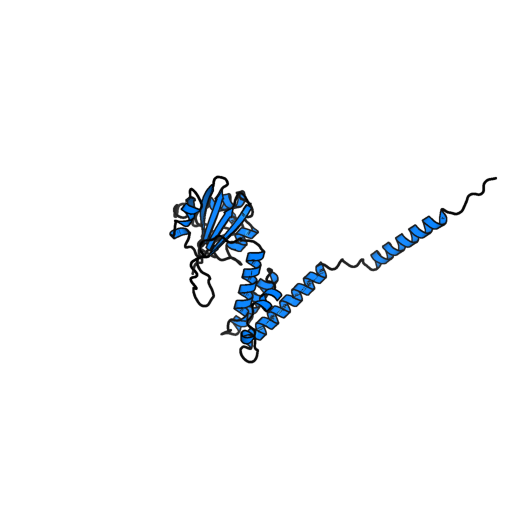1 124 ? 15.870 4.686 15.326 1.00 46.88 124 ASP A CA 1
ATOM 1016 C C . ASP A 1 124 ? 14.850 5.769 15.758 1.00 46.88 124 ASP A C 1
ATOM 1018 O O . ASP A 1 124 ? 14.118 5.591 16.733 1.00 46.88 124 ASP A O 1
ATOM 1022 N N . ASN A 1 125 ? 14.746 6.893 15.035 1.00 41.66 125 ASN A N 1
ATOM 1023 C CA . ASN A 1 125 ? 13.932 8.038 15.481 1.00 41.66 125 ASN A CA 1
ATOM 1024 C C . ASN A 1 125 ? 12.608 8.245 14.726 1.00 41.66 125 ASN A C 1
ATOM 1026 O O . ASN A 1 125 ? 11.672 8.774 15.318 1.00 41.66 125 ASN A O 1
ATOM 1030 N N . ASP A 1 126 ? 12.477 7.781 13.479 1.00 50.53 126 ASP A N 1
ATOM 1031 C CA . ASP A 1 126 ? 11.255 7.973 12.669 1.00 50.53 126 ASP A CA 1
ATOM 1032 C C . ASP A 1 126 ? 10.396 6.693 12.553 1.00 50.53 126 ASP A C 1
ATOM 1034 O O . ASP A 1 126 ? 9.233 6.719 12.163 1.00 50.53 126 ASP A O 1
ATOM 1038 N N . LYS A 1 127 ? 10.932 5.548 12.999 1.00 52.88 127 LYS A N 1
ATOM 1039 C CA . LYS A 1 127 ? 10.269 4.229 13.000 1.00 52.88 127 LYS A CA 1
ATOM 1040 C C . LYS A 1 127 ? 9.148 4.077 14.036 1.00 52.88 127 LYS A C 1
ATOM 1042 O O . LYS A 1 127 ? 8.584 2.996 14.173 1.00 52.88 127 LYS A O 1
ATOM 1047 N N . LYS A 1 128 ? 8.812 5.129 14.789 1.00 58.81 128 LYS A N 1
ATOM 1048 C CA . LYS A 1 128 ? 7.766 5.111 15.835 1.00 58.81 128 LYS A CA 1
ATOM 1049 C C . LYS A 1 128 ? 6.543 5.965 15.490 1.00 58.81 128 LYS A C 1
ATOM 1051 O O . LYS A 1 128 ? 5.578 5.986 16.259 1.00 58.81 128 LYS A O 1
ATOM 1056 N N . SER A 1 129 ? 6.577 6.671 14.362 1.00 76.81 129 SER A N 1
ATOM 1057 C CA . SER A 1 129 ? 5.466 7.485 13.879 1.00 76.81 129 SER A CA 1
ATOM 1058 C C . SER A 1 129 ? 4.657 6.713 12.833 1.00 76.81 129 SER A C 1
ATOM 1060 O O . SER A 1 129 ? 5.181 5.886 12.081 1.00 76.81 129 SER A O 1
ATOM 1062 N N . PHE A 1 130 ? 3.347 6.951 12.830 1.00 87.62 130 PHE A N 1
ATOM 1063 C CA . PHE A 1 130 ? 2.469 6.516 11.753 1.00 87.62 130 PHE A CA 1
ATOM 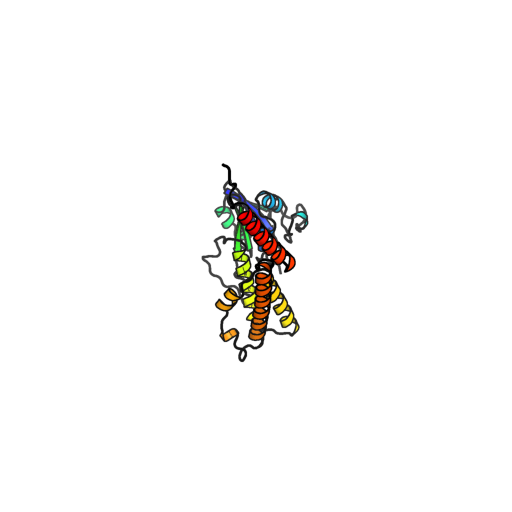1064 C C . PHE A 1 130 ? 2.556 7.534 10.612 1.00 87.62 130 PHE A C 1
ATOM 1066 O O . PHE A 1 130 ? 2.445 8.738 10.840 1.00 87.62 130 PHE A O 1
ATOM 1073 N N . ARG A 1 131 ? 2.752 7.045 9.390 1.00 92.00 131 ARG A N 1
ATOM 1074 C CA . ARG A 1 131 ? 2.763 7.819 8.146 1.00 92.00 131 ARG A CA 1
ATOM 1075 C C . ARG A 1 131 ? 1.432 7.629 7.413 1.00 92.00 131 ARG A C 1
ATOM 1077 O O . ARG A 1 131 ? 0.860 6.544 7.509 1.00 92.00 131 ARG A O 1
ATOM 1084 N N . PRO A 1 132 ? 0.932 8.622 6.662 1.00 95.31 132 PRO A N 1
ATOM 1085 C CA . PRO A 1 132 ? -0.307 8.463 5.904 1.00 95.31 132 PRO A CA 1
ATOM 1086 C C . PRO A 1 132 ? -0.236 7.287 4.921 1.00 95.31 132 PRO A C 1
ATOM 1088 O O . PRO A 1 132 ? 0.731 7.153 4.166 1.00 95.31 132 PRO A O 1
ATOM 1091 N N . LEU A 1 133 ? -1.274 6.451 4.903 1.00 96.81 133 LEU A N 1
ATOM 1092 C CA . LEU A 1 133 ? -1.494 5.450 3.865 1.00 96.81 133 LEU A CA 1
ATOM 1093 C C . LEU A 1 133 ? -2.558 5.988 2.910 1.00 96.81 133 LEU A C 1
ATOM 1095 O O . LEU A 1 133 ? -3.741 6.034 3.231 1.00 96.81 133 LEU A O 1
ATOM 1099 N N . ASN A 1 134 ? -2.116 6.429 1.740 1.00 96.62 134 ASN A N 1
ATOM 1100 C CA . ASN A 1 134 ? -2.965 6.980 0.694 1.00 96.62 134 ASN A CA 1
ATOM 1101 C C . ASN A 1 134 ? -2.390 6.624 -0.687 1.00 96.62 134 ASN A C 1
ATOM 1103 O O . ASN A 1 134 ? -1.346 5.973 -0.788 1.00 96.62 134 ASN A O 1
ATOM 1107 N N . GLN A 1 135 ? -3.066 7.053 -1.753 1.00 95.69 135 GLN A N 1
ATOM 1108 C CA . GLN A 1 135 ? -2.643 6.730 -3.115 1.00 95.69 135 GLN A CA 1
ATOM 1109 C C . GLN A 1 135 ? -1.254 7.291 -3.450 1.00 95.69 135 GLN A C 1
ATOM 1111 O O . GLN A 1 135 ? -0.483 6.627 -4.132 1.00 95.69 135 GLN A O 1
ATOM 1116 N N . GLU A 1 136 ? -0.907 8.478 -2.946 1.00 96.00 136 GLU A N 1
ATOM 1117 C CA . GLU A 1 136 ? 0.419 9.070 -3.151 1.00 96.00 136 GLU A CA 1
ATOM 1118 C C . GLU A 1 136 ? 1.513 8.206 -2.509 1.00 96.00 136 GLU A C 1
ATOM 1120 O O . GLU A 1 136 ? 2.539 7.941 -3.132 1.00 96.00 136 GLU A O 1
ATOM 1125 N N . THR A 1 137 ? 1.276 7.709 -1.291 1.00 94.31 137 THR A N 1
ATOM 1126 C CA . THR A 1 137 ? 2.165 6.759 -0.612 1.00 94.31 137 THR A CA 1
ATOM 1127 C C . THR A 1 137 ? 2.340 5.480 -1.431 1.00 94.31 137 THR A C 1
ATOM 1129 O O . THR A 1 137 ? 3.472 5.035 -1.610 1.00 94.31 137 THR A O 1
ATOM 1132 N N . LEU A 1 138 ? 1.251 4.894 -1.947 1.00 95.12 138 LEU A N 1
ATOM 1133 C CA . LEU A 1 138 ? 1.348 3.692 -2.783 1.00 95.12 138 LEU A CA 1
ATOM 1134 C C . LEU A 1 138 ? 2.129 3.970 -4.068 1.00 95.12 138 LEU A C 1
ATOM 1136 O O . LEU A 1 138 ? 3.016 3.195 -4.404 1.00 95.12 138 LEU A O 1
ATOM 1140 N N . ASN A 1 139 ? 1.860 5.085 -4.751 1.00 96.06 139 ASN A N 1
ATOM 1141 C CA . ASN A 1 139 ? 2.566 5.454 -5.978 1.00 96.06 139 ASN A CA 1
ATOM 1142 C C . ASN A 1 139 ? 4.072 5.619 -5.736 1.00 96.06 139 ASN A C 1
ATOM 1144 O O . ASN A 1 139 ? 4.859 5.071 -6.501 1.00 96.06 139 ASN A O 1
ATOM 1148 N N . LYS A 1 140 ? 4.483 6.270 -4.640 1.00 94.25 140 LYS A N 1
ATOM 1149 C CA . LYS A 1 140 ? 5.904 6.381 -4.256 1.00 94.25 140 LYS A CA 1
ATOM 1150 C C . LYS A 1 140 ? 6.553 5.019 -4.016 1.00 94.25 140 LYS A C 1
ATOM 1152 O O . LYS A 1 140 ? 7.676 4.788 -4.453 1.00 94.25 140 LYS A O 1
ATOM 1157 N N . GLU A 1 141 ? 5.849 4.098 -3.360 1.00 93.31 141 GLU A N 1
ATOM 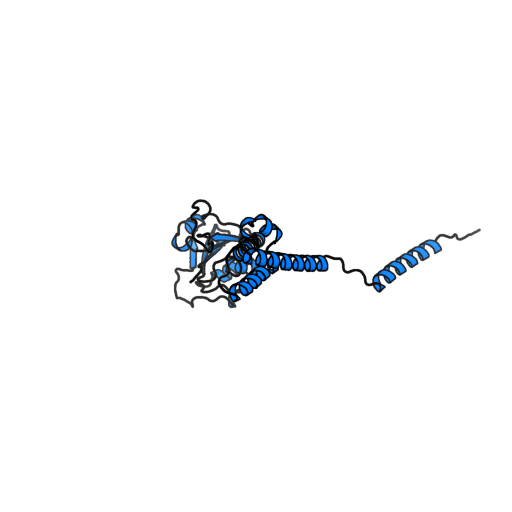1158 C CA . GLU A 1 141 ? 6.354 2.735 -3.155 1.00 93.31 141 GLU A CA 1
ATOM 1159 C C . GLU A 1 141 ? 6.510 1.989 -4.493 1.00 93.31 141 GLU A C 1
ATOM 1161 O O . GLU A 1 141 ? 7.491 1.276 -4.700 1.00 93.31 141 GLU A O 1
ATOM 1166 N N . ARG A 1 142 ? 5.590 2.199 -5.446 1.00 95.12 142 ARG A N 1
ATOM 1167 C CA . ARG A 1 142 ? 5.711 1.654 -6.808 1.00 95.12 142 ARG A CA 1
ATOM 1168 C C . ARG A 1 142 ? 6.886 2.251 -7.570 1.00 95.12 142 ARG A C 1
ATOM 1170 O O . ARG A 1 142 ? 7.608 1.515 -8.236 1.00 95.12 142 ARG A O 1
ATOM 1177 N N . GLU A 1 143 ? 7.091 3.563 -7.472 1.00 96.31 143 GLU A N 1
ATOM 1178 C CA . GLU A 1 143 ? 8.239 4.246 -8.074 1.00 96.31 143 GLU A CA 1
ATOM 1179 C C . GLU A 1 143 ? 9.557 3.668 -7.547 1.00 96.31 143 GLU A C 1
ATOM 1181 O O . GLU A 1 143 ? 10.456 3.353 -8.330 1.00 96.31 143 GLU A O 1
ATOM 1186 N N . GLN A 1 144 ? 9.648 3.456 -6.231 1.00 92.88 144 GLN A N 1
ATOM 1187 C CA . GLN A 1 144 ? 10.811 2.830 -5.611 1.00 92.88 144 GLN A CA 1
ATOM 1188 C C . GLN A 1 144 ? 11.000 1.380 -6.078 1.00 92.88 144 GLN A C 1
ATOM 1190 O O . GLN A 1 144 ? 12.117 0.992 -6.412 1.00 92.88 144 GLN A O 1
ATOM 1195 N N . ALA A 1 145 ? 9.924 0.594 -6.180 1.00 91.56 145 ALA A N 1
ATOM 1196 C CA . ALA A 1 145 ? 10.001 -0.775 -6.685 1.00 91.56 145 ALA A CA 1
ATOM 1197 C C . ALA A 1 145 ? 10.546 -0.823 -8.124 1.00 91.56 145 ALA A C 1
ATOM 1199 O O . ALA A 1 145 ? 11.456 -1.600 -8.419 1.00 91.56 145 ALA A O 1
ATOM 1200 N N . VAL A 1 146 ? 10.050 0.042 -9.017 1.00 94.06 146 VAL A N 1
ATOM 1201 C CA . VAL A 1 146 ? 10.559 0.149 -10.396 1.00 94.06 146 VAL A CA 1
ATOM 1202 C C . VAL A 1 146 ? 12.043 0.524 -10.400 1.00 94.06 146 VAL A C 1
ATOM 1204 O O . VAL A 1 146 ? 12.833 -0.100 -11.113 1.00 94.06 146 VAL A O 1
ATOM 1207 N N . LEU A 1 147 ? 12.437 1.511 -9.590 1.00 93.25 147 LEU A N 1
ATOM 1208 C CA . LEU A 1 147 ? 13.830 1.935 -9.460 1.00 93.25 147 LEU A CA 1
ATOM 1209 C C . LEU A 1 147 ? 14.743 0.775 -9.040 1.00 93.25 147 LEU A C 1
ATOM 1211 O O . LEU A 1 147 ? 15.797 0.569 -9.650 1.00 93.25 147 LEU A O 1
ATOM 1215 N N . ASP A 1 148 ? 14.326 0.002 -8.039 1.00 89.88 148 ASP A N 1
ATOM 1216 C CA . ASP A 1 148 ? 15.072 -1.151 -7.545 1.00 89.88 148 ASP A CA 1
ATOM 1217 C C . ASP A 1 148 ? 15.235 -2.204 -8.651 1.00 89.88 148 ASP A C 1
ATOM 1219 O O . ASP A 1 148 ? 16.351 -2.655 -8.924 1.00 89.88 148 ASP A O 1
ATOM 1223 N N . PHE A 1 149 ? 14.167 -2.538 -9.381 1.00 91.06 149 PHE A N 1
ATOM 1224 C CA . PHE A 1 149 ? 14.240 -3.518 -10.470 1.00 91.06 149 PHE A CA 1
ATOM 1225 C C . PHE A 1 149 ? 15.154 -3.097 -11.622 1.00 91.06 149 PHE A C 1
ATOM 1227 O O . PHE A 1 149 ? 15.887 -3.941 -12.162 1.00 91.06 149 PHE A O 1
ATOM 1234 N N . ILE A 1 150 ? 15.158 -1.806 -11.968 1.00 91.12 150 ILE A N 1
ATOM 1235 C CA . ILE A 1 150 ? 16.074 -1.244 -12.966 1.00 91.12 150 ILE A CA 1
ATOM 1236 C C . ILE A 1 150 ? 17.526 -1.420 -12.507 1.00 91.12 150 ILE A C 1
ATOM 1238 O O . ILE A 1 150 ? 18.370 -1.866 -13.283 1.00 91.12 150 ILE A O 1
ATOM 1242 N N . GLN A 1 151 ? 17.831 -1.104 -11.248 1.00 87.50 151 GLN A N 1
ATOM 1243 C CA . GLN A 1 151 ? 19.210 -1.045 -10.758 1.00 87.50 151 GLN A CA 1
ATOM 1244 C C . GLN A 1 151 ? 19.826 -2.407 -10.420 1.00 87.50 151 GLN A C 1
ATOM 1246 O O . GLN A 1 151 ? 21.052 -2.548 -10.434 1.00 87.50 151 GLN A O 1
ATOM 1251 N N . VAL A 1 152 ? 19.010 -3.405 -10.091 1.00 84.31 152 VAL A N 1
ATOM 1252 C CA . VAL A 1 152 ? 19.504 -4.724 -9.685 1.00 84.31 152 VAL A CA 1
ATOM 1253 C C . VAL A 1 152 ? 20.028 -5.498 -10.900 1.00 84.31 152 VAL A C 1
ATOM 1255 O O . VAL A 1 152 ? 19.430 -5.454 -11.967 1.00 84.31 152 VAL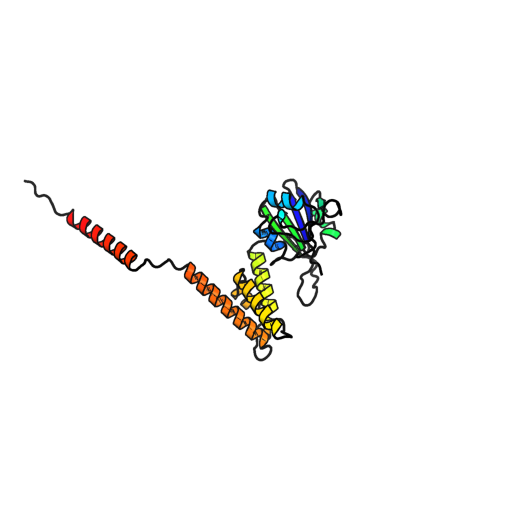 A O 1
ATOM 1258 N N . ARG A 1 153 ? 21.124 -6.249 -10.754 1.00 79.69 153 ARG A N 1
ATOM 1259 C CA . ARG A 1 153 ? 21.658 -7.107 -11.828 1.00 79.69 153 ARG A CA 1
ATOM 1260 C C . ARG A 1 153 ? 20.781 -8.334 -12.083 1.00 79.69 153 ARG A C 1
ATOM 1262 O O . ARG A 1 153 ? 20.242 -8.916 -11.141 1.00 79.69 153 ARG A O 1
ATOM 1269 N N . ASP A 1 154 ? 20.698 -8.734 -13.346 1.00 82.12 154 ASP A N 1
ATOM 1270 C CA . ASP A 1 154 ? 20.000 -9.951 -13.764 1.00 82.12 154 ASP A CA 1
ATOM 1271 C C . ASP A 1 154 ? 20.992 -11.124 -13.766 1.00 82.12 154 ASP A C 1
ATOM 1273 O O . ASP A 1 154 ? 22.148 -10.953 -14.166 1.00 82.12 154 ASP A O 1
ATOM 1277 N N . HIS A 1 155 ? 20.564 -12.297 -13.293 1.00 81.94 155 HIS A N 1
ATOM 1278 C CA . HIS A 1 155 ? 21.424 -13.484 -13.198 1.00 81.94 155 HIS A CA 1
ATOM 1279 C C . HIS A 1 155 ? 20.980 -14.592 -14.165 1.00 81.94 155 HIS A C 1
ATOM 1281 O O . HIS A 1 155 ? 21.773 -15.481 -14.474 1.00 81.94 155 HIS A O 1
ATOM 1287 N N . HIS A 1 156 ? 19.747 -14.515 -14.678 1.00 80.00 156 HIS A N 1
ATOM 1288 C CA . HIS A 1 156 ? 19.180 -15.456 -1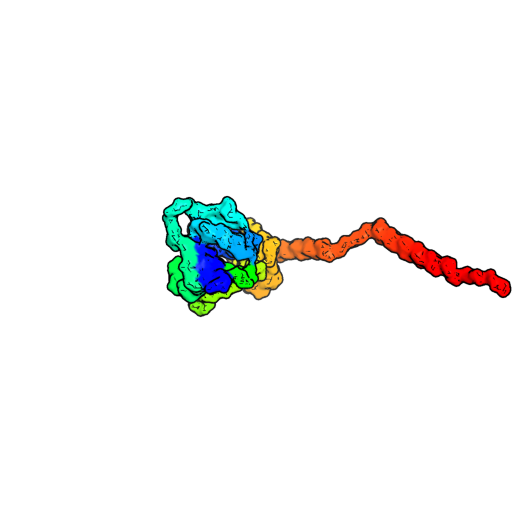5.640 1.00 80.00 156 HIS A CA 1
ATOM 1289 C C . HIS A 1 156 ? 18.286 -14.741 -16.679 1.00 80.00 156 HIS A C 1
ATOM 1291 O O . HIS A 1 156 ? 17.675 -13.724 -16.346 1.00 80.00 156 HIS A O 1
ATOM 1297 N N . PRO A 1 157 ? 18.149 -15.249 -17.922 1.00 78.56 157 PRO A N 1
ATOM 1298 C CA . PRO A 1 157 ? 17.245 -14.669 -18.924 1.00 78.56 157 PRO A CA 1
ATOM 1299 C C . PRO A 1 157 ? 15.790 -14.504 -18.460 1.00 78.56 157 PRO A C 1
ATOM 1301 O O . PRO A 1 157 ? 15.149 -13.508 -18.790 1.00 78.56 157 PRO A O 1
ATOM 1304 N N . ASP A 1 158 ? 15.281 -15.437 -17.654 1.00 83.94 158 ASP A N 1
ATOM 1305 C CA . ASP A 1 158 ? 13.917 -15.352 -17.113 1.00 83.94 158 ASP A CA 1
ATOM 1306 C C . ASP A 1 158 ? 13.742 -14.182 -16.131 1.00 83.94 158 ASP A C 1
ATOM 1308 O O . ASP A 1 158 ? 12.664 -13.586 -16.079 1.00 83.94 158 ASP A O 1
ATOM 1312 N N . ASP A 1 159 ? 14.809 -13.781 -15.424 1.00 82.94 159 ASP A N 1
ATOM 1313 C CA . ASP A 1 159 ? 14.785 -12.608 -14.540 1.00 82.94 159 ASP A CA 1
ATOM 1314 C C . ASP A 1 159 ? 14.507 -11.337 -15.340 1.00 82.94 159 ASP A C 1
ATOM 1316 O O . ASP A 1 159 ? 13.783 -10.458 -14.876 1.00 82.94 159 ASP A O 1
ATOM 1320 N N . ILE A 1 160 ? 15.076 -11.234 -16.546 1.00 82.81 160 ILE A N 1
ATOM 1321 C CA . ILE A 1 160 ? 14.925 -10.057 -17.408 1.00 82.81 160 ILE A CA 1
ATOM 1322 C C . ILE A 1 160 ? 13.453 -9.875 -17.764 1.00 82.81 160 ILE A C 1
ATOM 1324 O O . ILE A 1 160 ? 12.920 -8.773 -17.632 1.00 82.81 160 ILE A O 1
ATOM 1328 N N . LYS A 1 161 ? 12.789 -10.956 -18.193 1.00 88.00 161 LYS A N 1
ATOM 1329 C CA . LYS A 1 161 ? 11.367 -10.920 -18.539 1.00 88.00 161 LYS A CA 1
ATOM 1330 C C . LYS A 1 161 ? 10.520 -10.564 -17.320 1.00 88.00 161 LYS A C 1
ATOM 1332 O O . LYS A 1 161 ? 9.779 -9.590 -17.370 1.00 88.00 161 LYS A O 1
ATOM 1337 N N . TRP A 1 162 ? 10.688 -11.297 -16.220 1.00 89.69 162 TRP A N 1
ATOM 1338 C CA . TRP A 1 162 ? 9.913 -11.069 -15.002 1.00 89.69 162 TRP A CA 1
ATOM 1339 C C . TRP A 1 162 ? 10.046 -9.626 -14.494 1.00 89.69 162 TRP A C 1
ATOM 1341 O O . TRP A 1 162 ? 9.059 -8.999 -14.127 1.00 89.69 162 TRP A O 1
ATOM 1351 N N . ARG A 1 163 ? 11.248 -9.046 -14.531 1.00 88.56 163 ARG A N 1
ATOM 1352 C CA . ARG A 1 163 ? 11.463 -7.658 -14.094 1.00 88.56 163 ARG A CA 1
ATOM 1353 C C . ARG A 1 163 ? 10.811 -6.642 -15.007 1.00 88.56 163 ARG A C 1
ATOM 1355 O O . ARG A 1 163 ? 10.304 -5.648 -14.502 1.00 88.56 163 ARG A O 1
ATOM 1362 N N . LYS A 1 164 ? 10.828 -6.868 -16.322 1.00 90.00 164 LYS A N 1
ATOM 1363 C CA . LYS A 1 164 ? 10.099 -6.017 -17.270 1.00 90.00 164 LYS A CA 1
ATOM 1364 C C . LYS A 1 164 ? 8.600 -6.047 -16.972 1.00 90.00 164 LYS A C 1
ATOM 1366 O O . LYS A 1 164 ? 8.011 -4.983 -16.825 1.00 90.00 164 LYS A O 1
ATOM 1371 N N . ASP A 1 165 ? 8.043 -7.233 -16.731 1.00 92.50 165 ASP A N 1
ATOM 1372 C CA . ASP A 1 165 ? 6.634 -7.390 -16.358 1.00 92.50 165 ASP A CA 1
ATOM 1373 C C . ASP A 1 165 ? 6.307 -6.633 -15.051 1.00 92.50 165 ASP A C 1
ATOM 1375 O O . ASP A 1 165 ? 5.313 -5.913 -14.977 1.00 92.50 165 ASP A O 1
ATOM 1379 N N . VAL A 1 166 ? 7.175 -6.712 -14.032 1.00 90.69 166 VAL A N 1
ATOM 1380 C CA . VAL A 1 166 ? 6.982 -5.987 -12.760 1.00 90.69 166 VAL A CA 1
ATOM 1381 C C . VAL A 1 166 ? 7.127 -4.468 -12.919 1.00 90.69 166 VAL A C 1
ATOM 1383 O O . VAL A 1 166 ? 6.411 -3.701 -12.266 1.00 90.69 166 VAL A O 1
ATOM 1386 N N . ILE A 1 167 ? 8.045 -4.009 -13.774 1.00 94.38 167 ILE A N 1
ATOM 1387 C CA . ILE A 1 167 ? 8.192 -2.588 -14.116 1.00 94.38 167 ILE A CA 1
ATOM 1388 C C . ILE A 1 167 ? 6.904 -2.084 -14.771 1.00 94.38 167 ILE A C 1
ATOM 1390 O O . ILE A 1 167 ? 6.354 -1.068 -14.340 1.00 94.38 167 ILE A O 1
ATOM 1394 N N . GLU A 1 168 ? 6.411 -2.805 -15.778 1.00 96.31 168 GLU A N 1
ATOM 1395 C CA . GLU A 1 168 ? 5.186 -2.459 -16.490 1.00 96.31 168 GLU A CA 1
ATOM 1396 C C . GLU A 1 168 ? 3.985 -2.423 -15.543 1.00 96.31 168 GLU A C 1
ATOM 1398 O O . GLU A 1 168 ? 3.266 -1.424 -15.505 1.00 96.31 168 GLU A O 1
ATOM 1403 N N . GLU A 1 169 ? 3.814 -3.448 -14.705 1.00 95.00 169 GLU A N 1
ATOM 1404 C CA . GLU A 1 169 ? 2.728 -3.514 -13.727 1.00 95.00 169 GLU A CA 1
ATOM 1405 C C . GLU A 1 169 ? 2.706 -2.286 -12.805 1.00 95.00 169 GLU A C 1
ATOM 1407 O O . GLU A 1 169 ? 1.651 -1.687 -12.578 1.00 95.00 169 GLU A O 1
ATOM 1412 N N . ASN A 1 170 ? 3.862 -1.881 -12.276 1.00 96.19 170 ASN A N 1
ATOM 1413 C CA . ASN A 1 170 ? 3.936 -0.758 -11.345 1.00 96.19 170 ASN A CA 1
ATOM 1414 C C . ASN A 1 170 ? 3.708 0.598 -12.023 1.00 96.19 170 ASN A C 1
ATOM 1416 O O . ASN A 1 170 ? 3.058 1.460 -11.428 1.00 96.19 170 ASN A O 1
ATOM 1420 N N . LEU A 1 171 ? 4.170 0.776 -13.265 1.00 96.75 171 LEU A N 1
ATOM 1421 C CA . LEU A 1 171 ? 3.866 1.966 -14.068 1.00 96.75 171 LEU A CA 1
ATOM 1422 C C . LEU A 1 171 ? 2.369 2.055 -14.382 1.00 96.75 171 LEU A C 1
ATOM 1424 O O . LEU A 1 171 ? 1.752 3.095 -14.160 1.00 96.75 171 LEU A O 1
ATOM 1428 N N . VAL A 1 172 ? 1.754 0.948 -14.812 1.00 94.94 172 VAL A N 1
ATOM 1429 C CA . VAL A 1 172 ? 0.308 0.871 -15.081 1.00 94.94 172 VAL A CA 1
ATOM 1430 C C . VAL A 1 172 ? -0.509 1.198 -13.828 1.00 94.94 172 VAL A C 1
ATOM 1432 O O . VAL A 1 172 ? -1.524 1.889 -13.913 1.00 94.94 172 VAL A O 1
ATOM 1435 N N . LYS A 1 173 ? -0.061 0.737 -12.654 1.00 92.69 173 LYS A N 1
ATOM 1436 C CA . LYS A 1 173 ? -0.737 0.961 -11.366 1.00 92.69 173 LYS A CA 1
ATOM 1437 C C . LYS A 1 173 ? -0.430 2.314 -10.709 1.00 92.69 173 LYS A C 1
ATOM 1439 O O . LYS A 1 173 ? -0.894 2.545 -9.593 1.00 92.69 173 LYS A O 1
ATOM 1444 N N . GLY A 1 174 ? 0.305 3.206 -11.378 1.00 93.06 174 GLY A N 1
ATOM 1445 C CA . GLY A 1 174 ? 0.412 4.613 -10.981 1.00 93.06 174 GLY A CA 1
ATOM 1446 C C . GLY A 1 174 ? 1.792 5.105 -10.549 1.00 93.06 174 GLY A C 1
ATOM 1447 O O . GLY A 1 174 ? 1.868 6.213 -10.022 1.00 93.06 174 GLY A O 1
ATOM 1448 N N . ALA A 1 175 ? 2.872 4.341 -10.753 1.00 96.31 175 ALA A N 1
ATOM 1449 C CA . ALA A 1 175 ? 4.221 4.892 -10.595 1.00 96.31 175 ALA A CA 1
ATOM 1450 C C . ALA A 1 175 ? 4.491 5.995 -11.633 1.00 96.31 175 ALA A C 1
ATOM 1452 O O . ALA A 1 175 ? 4.255 5.793 -12.826 1.00 96.31 175 ALA A O 1
ATOM 1453 N N . ASP A 1 176 ? 5.034 7.137 -11.200 1.00 96.38 176 ASP A N 1
ATOM 1454 C CA . ASP A 1 176 ? 5.442 8.213 -12.103 1.00 96.38 176 ASP A CA 1
ATOM 1455 C C . ASP A 1 176 ? 6.897 8.029 -12.558 1.00 96.38 176 ASP A C 1
ATOM 1457 O O . ASP A 1 176 ? 7.857 8.138 -11.785 1.00 96.38 176 ASP A O 1
ATOM 1461 N N . PHE A 1 177 ? 7.073 7.792 -13.857 1.00 96.69 177 PHE A N 1
ATOM 1462 C CA . PHE A 1 177 ? 8.395 7.611 -14.440 1.00 96.69 177 PHE A CA 1
ATOM 1463 C C . PHE A 1 177 ? 9.284 8.859 -14.353 1.00 96.69 177 PHE A C 1
ATOM 1465 O O . PHE A 1 177 ? 10.503 8.731 -14.230 1.00 96.69 177 PHE A O 1
ATOM 1472 N N . GLU A 1 178 ? 8.718 10.067 -14.342 1.00 96.44 178 GLU A N 1
ATOM 1473 C CA . GLU A 1 178 ? 9.506 11.292 -14.179 1.00 96.44 178 GLU A CA 1
ATOM 1474 C C . GLU A 1 178 ? 10.075 11.426 -12.763 1.00 96.44 178 GLU A C 1
ATOM 1476 O O . GLU A 1 178 ? 11.166 11.972 -12.584 1.00 96.44 178 GLU A O 1
ATOM 1481 N N . ASN A 1 179 ? 9.393 10.892 -11.748 1.00 96.75 179 ASN A N 1
ATOM 1482 C CA . ASN A 1 179 ? 9.951 10.810 -10.398 1.00 96.75 179 ASN A CA 1
ATOM 1483 C C . ASN A 1 179 ? 11.069 9.768 -10.331 1.00 96.75 179 ASN A C 1
ATOM 1485 O O . ASN A 1 179 ? 12.143 10.058 -9.801 1.00 96.75 179 ASN A O 1
ATOM 1489 N N . ILE A 1 180 ? 10.879 8.606 -10.963 1.00 95.81 180 ILE A N 1
ATOM 1490 C CA . ILE A 1 180 ? 11.908 7.558 -11.052 1.00 95.81 180 ILE A CA 1
ATOM 1491 C C . ILE A 1 180 ? 13.196 8.099 -11.693 1.00 95.81 180 ILE A C 1
ATOM 1493 O O . ILE A 1 180 ? 14.289 7.885 -11.163 1.00 95.81 180 ILE A O 1
ATOM 1497 N N . LYS A 1 181 ? 13.089 8.874 -12.781 1.00 95.00 181 LYS A N 1
ATOM 1498 C CA . LYS A 1 181 ? 14.238 9.538 -13.426 1.00 95.00 181 LYS A CA 1
ATOM 1499 C C . LYS A 1 181 ? 15.009 10.471 -12.499 1.00 95.00 181 LYS A C 1
ATOM 1501 O O . LYS A 1 181 ? 16.223 10.578 -12.625 1.00 95.00 181 LYS A O 1
ATOM 1506 N N . LYS A 1 182 ? 14.329 11.166 -11.586 1.00 95.06 182 LYS A N 1
ATOM 1507 C CA . LYS A 1 182 ? 14.989 12.071 -10.630 1.00 95.06 182 LYS A CA 1
ATOM 1508 C C . LYS A 1 182 ? 15.741 11.302 -9.545 1.00 95.06 182 LYS A C 1
ATOM 1510 O O . LYS A 1 182 ? 16.725 11.811 -9.020 1.00 95.06 182 LYS A O 1
ATOM 1515 N N . MET A 1 183 ? 15.285 10.095 -9.209 1.00 93.50 183 MET A N 1
ATOM 1516 C CA . MET A 1 183 ? 15.889 9.253 -8.172 1.00 93.50 183 MET A CA 1
ATOM 1517 C C . MET A 1 183 ? 17.064 8.408 -8.679 1.00 93.50 183 MET A C 1
ATOM 1519 O O . MET A 1 183 ? 17.904 7.970 -7.888 1.00 93.50 183 MET A O 1
ATOM 1523 N N . ILE A 1 184 ? 17.132 8.131 -9.984 1.00 90.19 184 ILE A N 1
ATOM 1524 C CA . ILE A 1 184 ? 18.113 7.192 -10.523 1.00 90.19 184 ILE A CA 1
ATOM 1525 C C . ILE A 1 184 ? 19.529 7.768 -10.556 1.00 90.19 184 ILE A C 1
ATOM 1527 O O . ILE A 1 184 ? 19.769 8.885 -11.004 1.00 90.19 184 ILE A O 1
ATOM 1531 N N . ASN A 1 185 ? 20.502 6.968 -10.114 1.00 87.44 185 ASN A N 1
ATOM 1532 C CA . ASN A 1 185 ? 21.912 7.322 -10.228 1.00 87.44 185 ASN A CA 1
ATOM 1533 C C . ASN A 1 185 ? 22.386 7.099 -11.682 1.00 87.44 185 ASN A C 1
ATOM 1535 O O . ASN A 1 185 ? 22.406 5.942 -12.117 1.00 87.44 185 ASN A O 1
ATOM 1539 N N . PRO A 1 186 ? 22.833 8.139 -12.416 1.00 85.94 186 PRO A N 1
ATOM 1540 C CA . PRO A 1 186 ? 23.250 8.009 -13.817 1.00 85.94 186 PRO A CA 1
ATOM 1541 C C . PRO A 1 186 ? 24.360 6.974 -14.041 1.00 85.94 186 PRO A C 1
ATOM 1543 O O . PRO A 1 186 ? 24.377 6.279 -15.055 1.00 85.94 186 PRO A O 1
ATOM 1546 N N . THR A 1 187 ? 25.260 6.796 -13.071 1.00 85.06 187 THR A N 1
ATOM 1547 C CA . THR A 1 187 ? 26.334 5.797 -13.150 1.00 85.06 187 THR A CA 1
ATOM 1548 C C . THR A 1 187 ? 25.785 4.369 -13.174 1.00 85.06 187 THR A C 1
ATOM 1550 O O . THR A 1 187 ? 26.364 3.509 -13.834 1.00 85.06 187 THR A O 1
ATOM 1553 N N . ARG A 1 188 ? 24.651 4.105 -12.502 1.00 83.06 188 ARG A N 1
ATOM 1554 C CA . ARG A 1 188 ? 23.988 2.787 -12.526 1.00 83.06 188 ARG A CA 1
ATOM 1555 C C . ARG A 1 188 ? 23.305 2.488 -13.862 1.00 83.06 188 ARG A C 1
ATOM 1557 O O . ARG A 1 188 ? 23.068 1.317 -14.134 1.00 83.06 188 ARG A O 1
ATOM 1564 N N . LEU A 1 189 ? 23.017 3.513 -14.668 1.00 85.69 189 LEU A N 1
ATOM 1565 C CA . LEU A 1 189 ? 22.406 3.381 -15.992 1.00 85.69 189 LEU A CA 1
ATOM 1566 C C . LEU A 1 189 ? 23.415 3.263 -17.126 1.00 85.69 189 LEU A C 1
ATOM 1568 O O . LEU A 1 189 ? 23.058 2.758 -18.177 1.00 85.69 189 LEU A O 1
ATOM 1572 N N . ASN A 1 190 ? 24.656 3.722 -16.948 1.00 87.19 190 ASN A N 1
ATOM 1573 C CA . ASN A 1 190 ? 25.622 3.774 -18.041 1.00 87.19 190 ASN A CA 1
ATOM 1574 C C . ASN A 1 190 ? 25.716 2.422 -18.770 1.00 87.19 190 ASN A C 1
ATOM 1576 O O . ASN A 1 190 ? 26.207 1.445 -18.209 1.00 87.19 190 ASN A O 1
ATOM 1580 N N . LYS A 1 191 ? 25.302 2.388 -20.042 1.00 85.25 191 LYS A N 1
ATOM 1581 C CA . LYS A 1 191 ? 25.241 1.173 -20.867 1.00 85.25 191 LYS A CA 1
ATOM 1582 C C . LYS A 1 191 ? 26.571 0.428 -20.972 1.00 85.25 191 LYS A C 1
ATOM 1584 O O . LYS A 1 191 ? 26.566 -0.789 -21.098 1.00 85.25 191 LYS A O 1
ATOM 1589 N N . GLN A 1 192 ? 27.703 1.130 -20.917 1.00 85.25 192 GLN A N 1
ATOM 1590 C CA . GLN A 1 192 ? 29.027 0.497 -20.934 1.00 85.25 192 GLN A CA 1
ATOM 1591 C C . GLN A 1 192 ? 29.359 -0.195 -19.603 1.00 85.25 192 GLN A C 1
ATOM 1593 O O . GLN A 1 192 ? 30.138 -1.142 -19.579 1.00 85.25 192 GLN A O 1
ATOM 1598 N N . VAL A 1 193 ? 28.763 0.270 -18.502 1.00 82.12 193 VAL A N 1
ATOM 1599 C CA . VAL A 1 193 ? 29.000 -0.216 -17.134 1.00 82.12 193 VAL A CA 1
ATOM 1600 C C . VAL A 1 193 ? 27.947 -1.249 -16.714 1.00 82.12 193 VAL A C 1
ATOM 1602 O O . VAL A 1 193 ? 28.277 -2.245 -16.070 1.00 82.12 193 VAL A O 1
ATOM 1605 N N . ASN A 1 194 ? 26.680 -1.035 -17.075 1.00 85.44 194 ASN A N 1
ATOM 1606 C CA . ASN A 1 194 ? 25.554 -1.909 -16.759 1.00 85.44 194 ASN A CA 1
ATOM 1607 C C . ASN A 1 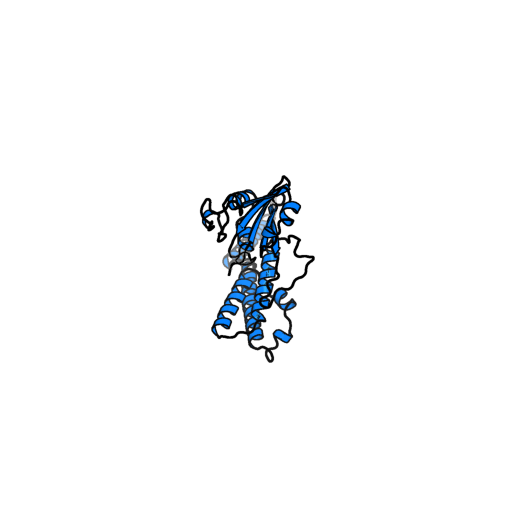194 ? 24.508 -1.929 -17.900 1.00 85.44 194 ASN A C 1
ATOM 1609 O O . ASN A 1 194 ? 23.486 -1.243 -17.818 1.00 85.44 194 ASN A O 1
ATOM 1613 N N . PRO A 1 195 ? 24.737 -2.725 -18.964 1.00 85.88 195 PRO A N 1
ATOM 1614 C CA . PRO A 1 195 ? 23.828 -2.809 -20.110 1.00 85.88 195 PRO A CA 1
ATOM 1615 C C . PRO A 1 195 ? 22.390 -3.199 -19.736 1.00 85.88 195 PRO A C 1
ATOM 1617 O O . PRO A 1 195 ? 21.446 -2.652 -20.298 1.00 85.88 195 PRO A O 1
ATOM 1620 N N . SER A 1 196 ? 22.228 -4.106 -18.767 1.00 88.62 196 SER A N 1
ATOM 1621 C CA . SER A 1 196 ? 20.917 -4.595 -18.310 1.00 88.62 196 SER A CA 1
ATOM 1622 C C . SER A 1 196 ? 20.102 -3.492 -17.624 1.00 88.62 196 SER A C 1
ATOM 1624 O O . SER A 1 196 ? 18.906 -3.355 -17.881 1.00 88.62 196 SER A O 1
ATOM 1626 N N . ALA A 1 197 ? 20.737 -2.649 -16.801 1.00 89.75 197 ALA A N 1
ATOM 1627 C CA . ALA A 1 197 ? 20.046 -1.515 -16.190 1.00 89.75 197 ALA A CA 1
ATOM 1628 C C . ALA A 1 197 ? 19.591 -0.487 -17.233 1.00 89.75 197 ALA A C 1
ATOM 1630 O O . ALA A 1 197 ? 18.466 0.002 -17.137 1.00 89.75 197 ALA A O 1
ATOM 1631 N N . GLN A 1 198 ? 20.417 -0.202 -18.249 1.00 91.69 198 GLN A N 1
ATOM 1632 C CA . GLN A 1 198 ? 20.002 0.667 -19.353 1.00 91.69 198 GLN A CA 1
ATOM 1633 C C . GLN A 1 198 ? 18.804 0.076 -20.104 1.00 91.69 198 GLN A C 1
ATOM 1635 O O . GLN A 1 198 ? 17.830 0.780 -20.335 1.00 91.69 198 GLN A O 1
ATOM 1640 N N . GLU A 1 199 ? 18.835 -1.216 -20.439 1.00 92.44 199 GLU A N 1
ATOM 1641 C CA . GLU A 1 199 ? 17.738 -1.875 -21.157 1.00 92.44 199 GLU A CA 1
ATOM 1642 C C . GLU A 1 199 ? 16.415 -1.825 -20.375 1.00 92.44 199 GLU A C 1
ATOM 1644 O O . GLU A 1 199 ? 15.357 -1.555 -20.945 1.00 92.44 199 GLU A O 1
ATOM 1649 N N . LYS A 1 200 ? 16.459 -2.044 -19.056 1.00 93.69 200 LYS A N 1
ATOM 1650 C CA . LYS A 1 200 ? 15.273 -1.946 -18.192 1.00 93.69 200 LYS A CA 1
ATOM 1651 C C . LYS A 1 200 ? 14.755 -0.518 -18.070 1.00 93.69 200 LYS A C 1
ATOM 1653 O O . LYS A 1 200 ? 13.545 -0.316 -18.036 1.00 93.69 200 LYS A O 1
ATOM 1658 N N . PHE A 1 201 ? 15.650 0.465 -18.034 1.00 94.62 201 PHE A N 1
ATOM 1659 C CA . PHE A 1 201 ? 15.270 1.874 -18.063 1.00 94.62 201 PHE A CA 1
ATOM 1660 C C . PHE A 1 201 ? 14.619 2.265 -19.393 1.00 94.62 201 PHE A C 1
ATOM 1662 O O . PHE A 1 201 ? 13.574 2.913 -19.388 1.00 94.62 201 PHE A O 1
ATOM 1669 N N . ASP A 1 202 ? 15.193 1.834 -20.518 1.00 95.06 202 ASP A N 1
ATOM 1670 C CA . ASP A 1 202 ? 14.647 2.080 -21.855 1.00 95.06 202 ASP A CA 1
ATOM 1671 C C . ASP A 1 202 ? 13.244 1.464 -21.984 1.00 95.06 202 ASP A C 1
ATOM 1673 O O . ASP A 1 202 ? 12.319 2.112 -22.474 1.00 95.06 202 ASP A O 1
ATOM 1677 N N . HIS A 1 203 ? 13.056 0.249 -21.461 1.00 95.88 203 HIS A N 1
ATOM 1678 C CA . HIS A 1 203 ? 11.748 -0.399 -21.400 1.00 95.88 203 HIS A CA 1
ATOM 1679 C C . HIS A 1 203 ? 10.745 0.375 -20.527 1.00 95.88 203 HIS A C 1
ATOM 1681 O O . HIS A 1 203 ? 9.629 0.644 -20.968 1.00 95.88 203 HIS A O 1
ATOM 1687 N N . ALA A 1 204 ? 11.140 0.793 -19.320 1.00 96.31 204 ALA A N 1
ATOM 1688 C CA . ALA A 1 204 ? 10.292 1.603 -18.444 1.00 96.31 204 ALA A CA 1
ATOM 1689 C C . ALA A 1 204 ? 9.865 2.921 -19.119 1.00 96.31 204 ALA A C 1
ATOM 1691 O O . ALA A 1 204 ? 8.701 3.317 -19.051 1.00 96.31 204 ALA A O 1
ATOM 1692 N N . GLN A 1 205 ? 10.789 3.568 -19.836 1.00 97.44 205 GLN A N 1
ATOM 1693 C CA . GLN A 1 205 ? 10.514 4.774 -20.612 1.00 97.44 205 GLN A CA 1
ATOM 1694 C C . GLN A 1 205 ? 9.520 4.516 -21.750 1.00 97.44 205 GLN A C 1
ATOM 1696 O O . GLN A 1 205 ? 8.635 5.343 -21.983 1.00 97.44 205 GLN A O 1
ATOM 1701 N N . GLU A 1 206 ? 9.657 3.396 -22.461 1.00 97.62 206 GLU A N 1
ATOM 1702 C CA . GLU A 1 206 ? 8.734 2.993 -23.523 1.00 97.62 206 GLU A CA 1
ATOM 1703 C C . GLU A 1 206 ? 7.312 2.796 -22.980 1.00 97.62 206 GLU A C 1
ATOM 1705 O O . GLU A 1 206 ? 6.357 3.345 -23.535 1.00 97.62 206 GLU A O 1
ATOM 1710 N N . VAL A 1 207 ? 7.170 2.065 -21.870 1.00 96.88 207 VAL A N 1
ATOM 1711 C CA . VAL A 1 207 ? 5.879 1.846 -21.200 1.00 96.88 207 VAL A CA 1
ATOM 1712 C C . VAL A 1 207 ? 5.272 3.176 -20.754 1.00 96.88 207 VAL A C 1
ATOM 1714 O O . VAL A 1 207 ? 4.113 3.456 -21.062 1.00 96.88 207 VAL A O 1
ATOM 1717 N N . ALA A 1 208 ? 6.053 4.040 -20.101 1.00 96.69 208 ALA A N 1
ATOM 1718 C CA . ALA A 1 208 ? 5.586 5.354 -19.663 1.00 96.69 208 ALA A CA 1
ATOM 1719 C C . ALA A 1 208 ? 5.095 6.220 -20.839 1.00 96.69 208 ALA A C 1
ATOM 1721 O O . ALA A 1 208 ? 4.049 6.863 -20.749 1.00 96.69 208 ALA A O 1
ATOM 1722 N N . ASN A 1 209 ? 5.800 6.192 -21.974 1.00 96.31 209 ASN A N 1
ATOM 1723 C CA . ASN A 1 209 ? 5.387 6.909 -23.182 1.00 96.31 209 ASN A CA 1
ATOM 1724 C C . ASN A 1 209 ? 4.055 6.385 -23.733 1.00 96.31 209 ASN A C 1
ATOM 1726 O O . ASN A 1 209 ? 3.193 7.184 -24.101 1.00 96.31 209 ASN A O 1
ATOM 1730 N N . LYS A 1 210 ? 3.858 5.060 -23.751 1.00 95.50 210 LYS A N 1
ATOM 1731 C CA . LYS A 1 210 ? 2.584 4.445 -24.158 1.00 95.50 210 LYS A CA 1
ATOM 1732 C C . LYS A 1 210 ? 1.441 4.864 -23.234 1.00 95.50 210 LYS A C 1
ATOM 1734 O O . LYS A 1 210 ? 0.382 5.253 -23.719 1.00 95.50 210 LYS A O 1
ATOM 1739 N N . LEU A 1 211 ? 1.655 4.838 -21.918 1.00 93.31 211 LEU A N 1
ATOM 1740 C CA . LEU A 1 211 ? 0.647 5.257 -20.938 1.00 93.31 211 LEU A CA 1
ATOM 1741 C C . LEU A 1 211 ? 0.275 6.737 -21.090 1.00 93.31 211 LEU A C 1
ATOM 1743 O O . LEU A 1 211 ? -0.908 7.076 -21.061 1.00 93.31 211 LEU A O 1
ATOM 1747 N N . ASN A 1 212 ? 1.260 7.606 -21.323 1.00 91.25 212 ASN A N 1
ATOM 1748 C CA . ASN A 1 212 ? 1.021 9.027 -21.572 1.00 91.25 212 ASN A CA 1
ATOM 1749 C C . ASN A 1 212 ? 0.229 9.269 -22.863 1.00 91.25 212 ASN A C 1
ATOM 1751 O O . ASN A 1 212 ? -0.682 10.094 -22.862 1.00 91.25 212 ASN A O 1
ATOM 1755 N N . ALA A 1 213 ? 0.522 8.529 -23.937 1.00 89.88 213 ALA A N 1
ATOM 1756 C CA . ALA A 1 213 ? -0.252 8.602 -25.176 1.00 89.88 213 ALA A CA 1
ATOM 1757 C C . ALA A 1 213 ? -1.719 8.192 -24.950 1.00 89.88 213 ALA A C 1
ATOM 1759 O O . ALA A 1 213 ? -2.626 8.929 -25.324 1.00 89.88 213 ALA A O 1
ATOM 1760 N N . ILE A 1 214 ? -1.956 7.082 -24.241 1.00 88.12 214 ILE A N 1
ATOM 1761 C CA . ILE A 1 214 ? -3.311 6.615 -23.897 1.00 88.12 214 ILE A CA 1
ATOM 1762 C C . ILE A 1 214 ? -4.060 7.649 -23.048 1.00 88.12 214 ILE A C 1
ATOM 1764 O O . ILE A 1 214 ? -5.256 7.871 -23.243 1.00 88.12 214 ILE A O 1
ATOM 1768 N N . LYS A 1 215 ? -3.381 8.270 -22.078 1.00 85.31 215 LYS A N 1
ATOM 1769 C CA . LYS A 1 215 ? -3.975 9.313 -21.237 1.00 85.31 215 LYS A CA 1
ATOM 1770 C C . LYS A 1 215 ? -4.379 10.528 -22.074 1.00 85.31 215 LYS A C 1
ATOM 1772 O O . LYS A 1 215 ? -5.506 10.994 -21.940 1.00 85.31 215 LYS A O 1
ATOM 1777 N N . LEU A 1 216 ? -3.500 10.979 -22.968 1.00 80.94 216 LEU A N 1
ATOM 1778 C CA . LEU A 1 216 ? -3.778 12.093 -23.870 1.00 80.94 216 LEU A CA 1
ATOM 1779 C C . LEU A 1 216 ? -4.971 11.788 -24.788 1.00 80.94 216 LEU A C 1
ATOM 1781 O O . LEU A 1 216 ? -5.855 12.626 -24.924 1.00 80.94 216 LEU A O 1
ATOM 1785 N N . ASP A 1 217 ? -5.055 10.575 -25.339 1.00 78.62 217 ASP A N 1
ATOM 1786 C CA . ASP A 1 217 ? -6.177 10.147 -26.184 1.00 78.62 217 ASP A CA 1
ATOM 1787 C C . ASP A 1 217 ? -7.525 10.156 -25.445 1.00 78.62 217 ASP A C 1
ATOM 1789 O O . ASP A 1 217 ? -8.557 10.459 -26.043 1.00 78.62 217 ASP A O 1
ATOM 1793 N N . ARG A 1 218 ? -7.531 9.850 -24.141 1.00 75.81 218 ARG A N 1
ATOM 1794 C CA . ARG A 1 218 ? -8.740 9.904 -23.299 1.00 75.81 218 ARG A CA 1
ATOM 1795 C C . ARG A 1 218 ? -9.143 11.326 -22.915 1.00 75.81 218 ARG A C 1
ATOM 1797 O O . ARG A 1 218 ? -10.327 11.579 -22.711 1.00 75.81 218 ARG A O 1
ATOM 1804 N N . GLU A 1 219 ? -8.171 12.220 -22.760 1.00 74.94 219 GLU A N 1
ATOM 1805 C CA . GLU A 1 219 ? -8.385 13.621 -22.377 1.00 74.94 219 GLU A CA 1
ATOM 1806 C C . GLU A 1 219 ? -8.696 14.523 -23.580 1.00 74.94 219 GLU A C 1
ATOM 1808 O O . GLU A 1 219 ? -9.258 15.607 -23.407 1.00 74.94 219 GLU A O 1
ATOM 1813 N N . LEU A 1 220 ? -8.376 14.085 -24.803 1.00 63.75 220 LEU A N 1
ATOM 1814 C CA . LEU A 1 220 ? -8.788 14.780 -26.014 1.00 63.75 220 LEU A CA 1
ATOM 1815 C C . LEU A 1 220 ? -10.324 14.828 -26.076 1.00 63.75 220 LEU A C 1
ATOM 1817 O O . LEU A 1 220 ? -10.974 13.780 -26.013 1.00 63.75 220 LEU A O 1
ATOM 1821 N N . PRO A 1 221 ? -10.937 16.018 -26.241 1.00 61.28 221 PRO A N 1
ATOM 1822 C CA . PRO A 1 221 ? -12.362 16.087 -26.514 1.00 61.28 221 PRO A CA 1
ATOM 1823 C C . PRO A 1 221 ? -12.626 15.250 -27.762 1.00 61.28 221 PRO A C 1
ATOM 1825 O O . PRO A 1 221 ? -11.935 15.429 -28.772 1.00 61.28 221 PRO A O 1
ATOM 1828 N N . GLN A 1 222 ? -13.590 14.323 -27.690 1.00 59.94 222 GLN A N 1
ATOM 1829 C CA . GLN A 1 222 ? -13.993 13.576 -28.876 1.00 59.94 222 GLN A CA 1
ATOM 1830 C C . GLN A 1 222 ? -14.316 14.604 -29.953 1.00 59.94 222 GLN A C 1
ATOM 1832 O O . GLN A 1 222 ? -15.202 15.441 -29.773 1.00 59.94 222 GLN A O 1
ATOM 1837 N N . LYS A 1 223 ? -13.519 14.611 -31.027 1.00 59.03 223 LYS A N 1
ATOM 1838 C CA . LYS A 1 223 ? -13.791 15.487 -32.159 1.00 59.03 223 LYS A CA 1
ATOM 1839 C C . LYS A 1 223 ? -15.201 15.143 -32.613 1.00 59.03 223 LYS A C 1
ATOM 1841 O O . LYS A 1 223 ? -15.467 13.974 -32.891 1.00 59.03 223 LYS A O 1
ATOM 1846 N N . ASP A 1 224 ? -16.075 16.150 -32.646 1.00 64.06 224 ASP A N 1
ATOM 1847 C CA . ASP A 1 224 ? -17.374 16.039 -33.304 1.00 64.06 224 ASP A CA 1
ATOM 1848 C C . ASP A 1 224 ? -17.147 15.317 -34.636 1.00 64.06 224 ASP A C 1
ATOM 1850 O O . ASP A 1 224 ? -16.196 15.640 -35.366 1.00 64.06 224 ASP A O 1
ATOM 1854 N N . SER A 1 225 ? -17.978 14.320 -34.946 1.00 69.25 225 SER A N 1
ATOM 1855 C CA . SER A 1 225 ? -17.900 13.691 -36.258 1.00 69.25 225 SER A CA 1
ATOM 1856 C C . SER A 1 225 ? -18.040 14.772 -37.339 1.00 69.25 225 SER A C 1
ATOM 1858 O O . SER A 1 225 ? -18.606 15.844 -37.101 1.00 69.25 225 SER A O 1
ATOM 1860 N N . TYR A 1 226 ? -17.518 14.524 -38.543 1.00 66.12 226 TYR A N 1
ATOM 1861 C CA . TYR A 1 226 ? -17.689 15.474 -39.648 1.00 66.12 226 TYR A CA 1
ATOM 1862 C C . TYR A 1 226 ? -19.170 15.844 -39.838 1.00 66.12 226 TYR A C 1
ATOM 1864 O O . TYR A 1 226 ? -19.498 17.011 -40.038 1.00 66.12 226 TYR A O 1
ATOM 1872 N N . GLU A 1 227 ? -20.071 14.873 -39.673 1.00 64.00 227 GLU A N 1
ATOM 1873 C CA . GLU A 1 227 ? -21.516 15.090 -39.717 1.00 64.00 227 GLU A CA 1
ATOM 1874 C C . GLU A 1 227 ? -22.014 16.003 -38.588 1.00 64.00 227 GLU A C 1
ATOM 1876 O O . GLU A 1 227 ? -22.784 16.928 -38.853 1.00 64.00 227 GLU A O 1
ATOM 1881 N N . ASP A 1 228 ? -21.538 15.821 -37.353 1.00 75.69 228 ASP A N 1
ATOM 1882 C CA . ASP A 1 228 ? -21.904 16.669 -36.211 1.00 75.69 228 ASP A CA 1
ATOM 1883 C C . ASP A 1 228 ? -21.394 18.107 -36.368 1.00 75.69 228 ASP A C 1
ATOM 1885 O O . ASP A 1 228 ? -22.122 19.062 -36.076 1.00 75.69 228 ASP A O 1
ATOM 1889 N N . MET A 1 229 ? -20.180 18.285 -36.898 1.00 74.31 229 MET A N 1
ATOM 1890 C CA . MET A 1 229 ? -19.637 19.602 -37.246 1.00 74.31 229 MET A CA 1
ATOM 1891 C C . MET A 1 229 ? -20.475 20.287 -38.326 1.00 74.31 229 MET A C 1
ATOM 1893 O O . MET A 1 229 ? -20.861 21.447 -38.167 1.00 74.31 229 MET A O 1
ATOM 1897 N N . MET A 1 230 ? -20.798 19.575 -39.408 1.00 73.88 230 MET A N 1
ATOM 1898 C CA . MET A 1 230 ? -21.597 20.121 -40.509 1.00 73.88 230 MET A CA 1
ATOM 1899 C C . MET A 1 230 ? -23.023 20.444 -40.057 1.00 73.88 230 MET A C 1
ATOM 1901 O O . MET A 1 230 ? -23.593 21.451 -40.479 1.00 73.88 230 MET A O 1
ATOM 1905 N N . LYS A 1 231 ? -23.583 19.656 -39.134 1.00 75.56 231 LYS A N 1
ATOM 1906 C CA . LYS A 1 231 ? -24.883 19.924 -38.515 1.00 75.56 231 LYS A CA 1
ATOM 1907 C C . LYS A 1 231 ? -24.842 21.175 -37.636 1.00 75.56 231 LYS A C 1
ATOM 1909 O O . LYS A 1 231 ? -25.716 22.027 -37.781 1.00 75.56 231 LYS A O 1
ATOM 1914 N N . LYS A 1 232 ? -23.821 21.344 -36.786 1.00 75.25 232 LYS A N 1
ATOM 1915 C CA . LYS A 1 232 ? -23.637 22.559 -35.964 1.00 75.25 232 LYS A CA 1
ATOM 1916 C C . LYS A 1 232 ? -23.449 23.813 -36.824 1.00 75.25 232 LYS A C 1
ATOM 1918 O O . LYS A 1 232 ? -24.105 24.823 -36.571 1.00 75.25 232 LYS A O 1
ATOM 1923 N N . LEU A 1 233 ? -22.624 23.740 -37.870 1.00 72.19 233 LEU A N 1
ATOM 1924 C CA . LEU A 1 233 ? -22.428 24.840 -38.822 1.00 72.19 233 LEU A CA 1
ATOM 1925 C C . LEU A 1 233 ? -23.717 25.159 -39.596 1.00 72.19 233 LEU A C 1
ATOM 1927 O O . LEU A 1 233 ? -24.069 26.326 -39.764 1.00 72.19 233 LEU A O 1
ATOM 1931 N N . GLY A 1 234 ? -24.461 24.133 -40.015 1.00 69.94 234 GLY A N 1
ATOM 1932 C CA . GLY A 1 234 ? -25.744 24.286 -40.701 1.00 69.94 234 GLY A CA 1
ATOM 1933 C C . GLY A 1 234 ? -26.828 24.939 -39.836 1.00 69.94 234 GLY A C 1
ATOM 1934 O O . GLY A 1 234 ? -27.592 25.762 -40.340 1.00 69.94 234 GLY A O 1
ATOM 1935 N N . ILE A 1 235 ? -26.872 24.625 -38.535 1.00 60.16 235 ILE A N 1
ATOM 1936 C CA . ILE A 1 235 ? -27.782 25.263 -37.567 1.00 60.16 235 ILE A CA 1
ATOM 1937 C C . ILE A 1 235 ? -27.416 26.746 -37.396 1.00 60.16 235 ILE A C 1
ATOM 1939 O O . ILE A 1 235 ? -28.274 27.609 -37.562 1.00 60.16 235 ILE A O 1
ATOM 1943 N N . GLN A 1 236 ? -26.129 27.067 -37.212 1.00 59.19 236 GLN A N 1
ATOM 1944 C CA . GLN A 1 236 ? -25.673 28.460 -37.089 1.00 59.19 236 GLN A CA 1
ATOM 1945 C C . GLN A 1 236 ? -25.948 29.317 -38.337 1.00 59.19 236 GLN A C 1
ATOM 1947 O O . GLN A 1 236 ? -26.187 30.522 -38.220 1.00 59.19 236 GLN A O 1
ATOM 1952 N N . HIS A 1 237 ? -25.912 28.725 -39.535 1.00 58.09 237 HIS A N 1
ATOM 1953 C CA . HIS A 1 237 ? -26.256 29.427 -40.773 1.00 58.09 237 HIS A CA 1
ATOM 1954 C C . HIS A 1 237 ? -27.761 29.703 -40.907 1.00 58.09 237 HIS A C 1
ATOM 1956 O O . HIS A 1 237 ? -28.126 30.783 -41.379 1.00 58.09 237 HIS A O 1
ATOM 1962 N N . LYS A 1 238 ? -28.627 28.780 -40.460 1.00 58.59 238 LYS A N 1
ATOM 1963 C CA . LYS A 1 238 ? -30.085 28.986 -40.448 1.00 58.59 238 LYS A CA 1
ATOM 1964 C C . LYS A 1 238 ? -30.508 30.061 -39.451 1.00 58.59 238 LYS A C 1
ATOM 1966 O O . LYS A 1 238 ? -31.245 30.965 -39.836 1.00 58.59 238 LYS A O 1
ATOM 1971 N N . ASP A 1 239 ? -29.960 30.046 -38.238 1.00 55.78 239 ASP A N 1
ATOM 1972 C CA . ASP A 1 239 ? -30.293 31.037 -37.205 1.00 55.78 239 ASP A CA 1
ATOM 1973 C C . ASP A 1 239 ? -29.920 32.468 -37.640 1.00 55.78 239 ASP A C 1
ATOM 1975 O O . ASP A 1 239 ? -30.668 33.422 -37.417 1.00 55.78 239 ASP A O 1
ATOM 1979 N N . LYS A 1 240 ? -28.786 32.634 -38.340 1.00 56.50 240 LYS A N 1
ATOM 1980 C CA . LYS A 1 240 ? -28.382 33.926 -38.925 1.00 56.50 240 LYS A CA 1
ATOM 1981 C C . LYS A 1 240 ? -29.269 34.358 -40.098 1.00 56.50 240 LYS A C 1
ATOM 1983 O O . LYS A 1 240 ? -29.496 35.557 -40.274 1.00 56.50 240 LYS A O 1
ATOM 1988 N N . GLN A 1 241 ? -29.784 33.419 -40.896 1.00 54.97 241 GLN A N 1
ATOM 1989 C CA . GLN A 1 241 ? -30.749 33.737 -41.952 1.00 54.97 241 GLN A CA 1
ATOM 1990 C C . GLN A 1 241 ? -32.091 34.181 -41.358 1.00 54.97 241 GLN A C 1
ATOM 1992 O O . GLN A 1 241 ? -32.591 35.235 -41.738 1.00 54.97 241 GLN A O 1
ATOM 1997 N N . GLU A 1 242 ? -32.632 33.483 -40.361 1.00 52.06 242 GLU A N 1
ATOM 1998 C CA . GLU A 1 242 ? -33.908 33.861 -39.732 1.00 52.06 242 GLU A CA 1
ATOM 1999 C C . GLU A 1 242 ? -33.847 35.226 -39.014 1.00 52.06 242 GLU A C 1
ATOM 2001 O O . GLU A 1 242 ? -34.796 36.016 -39.091 1.00 52.06 242 GLU A O 1
ATOM 2006 N N . GLN A 1 243 ? -32.701 35.578 -38.415 1.00 55.00 243 GLN A N 1
ATOM 2007 C CA . GLN A 1 243 ? -32.472 36.907 -37.825 1.00 55.00 243 GLN A CA 1
ATOM 2008 C C . GLN A 1 243 ? -32.377 38.047 -38.857 1.00 55.00 243 GLN A C 1
ATOM 2010 O O . GLN A 1 243 ? -32.661 39.200 -38.528 1.00 55.00 243 GLN A O 1
ATOM 2015 N N . SER A 1 244 ? -31.988 37.760 -40.103 1.00 53.44 244 SER A N 1
ATOM 2016 C CA . SER A 1 244 ? -31.876 38.779 -41.163 1.00 53.44 244 SER A CA 1
ATOM 2017 C C . SER A 1 244 ? -33.187 39.016 -41.921 1.00 53.44 244 SER A C 1
ATOM 2019 O O . SER A 1 244 ? -33.408 40.117 -42.423 1.00 53.44 244 SER A O 1
ATOM 2021 N N . ILE A 1 245 ? -34.103 38.041 -41.934 1.00 52.94 245 ILE A N 1
ATOM 2022 C CA . ILE A 1 245 ? -35.413 38.158 -42.602 1.00 52.94 245 ILE A CA 1
ATOM 2023 C C . ILE A 1 245 ? -36.428 38.938 -41.737 1.00 52.94 245 ILE A C 1
ATOM 2025 O O . ILE A 1 245 ? -37.387 39.509 -42.252 1.00 52.94 245 ILE A O 1
ATOM 2029 N N . THR A 1 246 ? -36.205 39.062 -40.426 1.00 54.50 246 THR A N 1
ATOM 2030 C CA . THR A 1 246 ? -37.142 39.725 -39.497 1.00 54.50 246 THR A CA 1
ATOM 2031 C C . THR A 1 246 ? -36.961 41.245 -39.353 1.00 54.50 246 THR A C 1
ATOM 2033 O O . THR A 1 246 ? -37.714 41.871 -38.606 1.00 54.50 246 THR A O 1
ATOM 2036 N N . ARG A 1 247 ? -36.035 41.889 -40.087 1.00 55.44 247 ARG A N 1
ATOM 2037 C CA . ARG A 1 247 ? -35.724 43.329 -39.918 1.00 55.44 247 ARG A CA 1
ATOM 2038 C C . ARG A 1 247 ? -35.978 44.234 -41.135 1.00 55.44 247 ARG A C 1
ATOM 2040 O O . ARG A 1 247 ? -35.333 45.270 -41.259 1.00 55.44 247 ARG A O 1
ATOM 2047 N N . ALA A 1 248 ? -36.957 43.914 -41.985 1.00 53.44 248 ALA A N 1
ATOM 2048 C CA . ALA A 1 248 ? -37.409 44.807 -43.061 1.00 53.44 248 ALA A CA 1
ATOM 2049 C C . ALA A 1 248 ? -38.925 45.092 -42.996 1.00 53.44 248 ALA A C 1
ATOM 2051 O O . ALA A 1 248 ? -39.741 44.462 -43.658 1.00 53.44 248 ALA A O 1
ATOM 2052 N N . GLY A 1 249 ? -39.263 46.051 -42.127 1.00 49.56 249 GLY A N 1
ATOM 2053 C CA . GLY A 1 249 ? -40.235 47.134 -42.331 1.00 49.56 249 GLY A CA 1
ATOM 2054 C C . GLY A 1 249 ? -41.562 46.861 -43.047 1.00 49.56 249 GLY A C 1
ATOM 2055 O O . GLY A 1 249 ? -41.653 46.944 -44.267 1.00 49.56 249 GLY A O 1
ATOM 2056 N N . LYS A 1 250 ? -42.637 46.749 -42.255 1.00 40.88 250 LYS A N 1
ATOM 2057 C CA . LYS A 1 250 ? -43.989 47.173 -42.655 1.00 40.88 250 LYS A CA 1
ATOM 2058 C C . LYS A 1 250 ? -43.972 48.667 -43.012 1.00 40.88 250 LYS A C 1
ATOM 2060 O O . LYS A 1 250 ? -43.603 49.475 -42.165 1.00 40.88 250 LYS A O 1
ATOM 2065 N N . ILE A 1 251 ? -44.461 49.031 -44.195 1.00 40.97 251 ILE A N 1
ATOM 2066 C CA . ILE A 1 251 ? -44.991 50.376 -44.464 1.00 40.97 251 ILE A CA 1
ATOM 2067 C C . ILE A 1 251 ? -46.489 50.332 -44.136 1.00 40.97 251 ILE A C 1
ATOM 2069 O O . ILE A 1 251 ? -47.206 49.469 -44.647 1.00 40.97 251 ILE A O 1
ATOM 2073 N N . LYS A 1 252 ? -46.972 51.238 -43.280 1.00 37.41 252 LYS A N 1
ATOM 2074 C CA . LYS A 1 252 ? -48.402 51.544 -43.157 1.00 37.41 252 LYS A CA 1
ATOM 2075 C C . LYS A 1 252 ? -48.606 53.058 -43.057 1.00 37.41 252 LYS A C 1
ATOM 2077 O O . LYS A 1 252 ? -48.182 53.639 -42.066 1.00 37.41 252 LYS A O 1
ATOM 2082 N N . VAL A 1 253 ? -49.330 53.544 -44.073 1.00 42.75 253 VAL A N 1
ATOM 2083 C CA . VAL A 1 253 ? -50.030 54.830 -44.284 1.00 42.75 253 VAL A CA 1
ATOM 2084 C C . VAL A 1 253 ? -49.164 56.082 -44.284 1.00 42.75 253 VAL A C 1
ATOM 2086 O O . VAL A 1 253 ? -48.730 56.515 -43.200 1.00 42.75 253 VAL A O 1
#